Protein AF-A0A4Y9PLW2-F1 (afdb_monomer)

Mean predicted aligned error: 12.91 Å

pLDDT: mean 74.15, std 21.06, range [30.42, 96.88]

Radius of gyration: 22.85 Å; Cα contacts (8 Å, |Δi|>4): 160; chains: 1; bounding box: 45×45×91 Å

Solvent-accessible surface area (backbone atoms only — not comparable to full-atom values): 11681 Å² total; per-residue (Å²): 143,74,71,49,76,49,76,44,85,53,69,98,87,40,66,48,80,47,73,44,61,63,65,68,58,48,51,49,55,51,47,46,32,51,49,49,28,57,72,71,58,56,93,88,62,81,71,51,69,67,56,36,24,49,53,47,52,50,39,57,70,58,42,58,84,76,65,81,92,79,85,73,87,83,53,75,48,67,52,71,56,22,66,77,71,39,78,52,61,20,26,43,74,87,38,85,36,55,12,71,58,50,40,51,47,32,39,52,68,64,77,38,85,55,93,83,55,78,77,71,79,76,78,79,86,73,82,90,80,89,80,94,73,94,70,79,78,78,71,77,76,72,74,55,63,69,62,36,56,33,54,79,66,68,50,74,80,56,81,92,39,77,76,79,47,73,75,83,84,81,84,82,83,79,79,83,79,81,129

Structure (mmCIF, N/CA/C/O backbone):
data_AF-A0A4Y9PLW2-F1
#
_entry.id   AF-A0A4Y9PLW2-F1
#
loop_
_atom_site.group_PDB
_atom_site.id
_atom_site.type_symbol
_atom_site.label_atom_id
_atom_site.label_alt_id
_atom_site.label_comp_id
_atom_site.label_asym_id
_atom_site.label_entity_id
_atom_site.label_seq_id
_atom_site.pdbx_PDB_ins_code
_atom_site.Cartn_x
_atom_site.Cartn_y
_atom_site.Cartn_z
_atom_site.occupancy
_atom_site.B_iso_or_equiv
_atom_site.auth_seq_id
_atom_site.auth_comp_id
_atom_site.auth_asym_id
_atom_site.auth_atom_id
_atom_site.pdbx_PDB_model_num
ATOM 1 N N . ARG A 1 1 ? 18.197 -5.370 2.398 1.00 56.09 1 ARG A N 1
ATOM 2 C CA . ARG A 1 1 ? 17.663 -5.964 3.651 1.00 56.09 1 ARG A CA 1
ATOM 3 C C . ARG A 1 1 ? 17.194 -4.774 4.473 1.00 56.09 1 ARG A C 1
ATOM 5 O O . ARG A 1 1 ? 17.885 -4.389 5.392 1.00 56.09 1 ARG A O 1
ATOM 12 N N . ASP A 1 2 ? 16.065 -4.176 4.075 1.00 81.38 2 ASP A N 1
ATOM 13 C CA . ASP A 1 2 ? 15.623 -2.837 4.532 1.00 81.38 2 ASP A CA 1
ATOM 14 C C . ASP A 1 2 ? 14.108 -2.790 4.803 1.00 81.38 2 ASP A C 1
ATOM 16 O O . ASP A 1 2 ? 13.530 -1.739 5.059 1.00 81.38 2 ASP A O 1
ATOM 20 N N . ARG A 1 3 ? 13.445 -3.951 4.737 1.00 87.25 3 ARG A N 1
ATOM 21 C CA . ARG A 1 3 ? 12.017 -4.089 5.019 1.00 87.25 3 ARG A CA 1
ATOM 22 C C . ARG A 1 3 ? 11.827 -4.225 6.520 1.00 87.25 3 ARG A C 1
ATOM 24 O O . ARG A 1 3 ? 12.471 -5.070 7.140 1.00 87.25 3 ARG A O 1
ATOM 31 N N . SER A 1 4 ? 10.971 -3.399 7.106 1.00 91.38 4 SER A N 1
ATOM 32 C CA . SER A 1 4 ? 10.689 -3.446 8.541 1.00 91.38 4 SER A CA 1
ATOM 33 C C . SER A 1 4 ? 9.265 -3.004 8.836 1.00 91.38 4 SER A C 1
ATOM 35 O O . SER A 1 4 ? 8.684 -2.257 8.054 1.00 91.38 4 SER A O 1
ATOM 37 N N . VAL A 1 5 ? 8.725 -3.465 9.961 1.00 94.31 5 VAL A N 1
ATOM 38 C CA . VAL A 1 5 ? 7.473 -2.974 10.540 1.00 94.31 5 VAL A CA 1
ATOM 39 C C . VAL A 1 5 ? 7.799 -2.473 11.941 1.00 94.31 5 VAL A C 1
ATOM 41 O O . VAL A 1 5 ? 8.477 -3.171 12.698 1.00 94.31 5 VAL A O 1
ATOM 44 N N . ARG A 1 6 ? 7.398 -1.244 12.264 1.00 95.12 6 ARG A N 1
ATOM 45 C CA . ARG A 1 6 ? 7.724 -0.570 13.528 1.00 95.12 6 ARG A CA 1
ATOM 46 C C . ARG A 1 6 ? 6.499 0.149 14.073 1.00 95.12 6 ARG A C 1
ATOM 48 O O . ARG A 1 6 ? 5.684 0.644 13.300 1.00 95.12 6 ARG A O 1
ATOM 55 N N . VAL A 1 7 ? 6.417 0.238 15.397 1.00 96.88 7 VAL A N 1
ATOM 56 C CA . VAL A 1 7 ? 5.432 1.062 16.101 1.00 96.88 7 VAL A CA 1
ATOM 57 C C . VAL A 1 7 ? 6.164 2.211 16.776 1.00 96.88 7 VAL A C 1
ATOM 5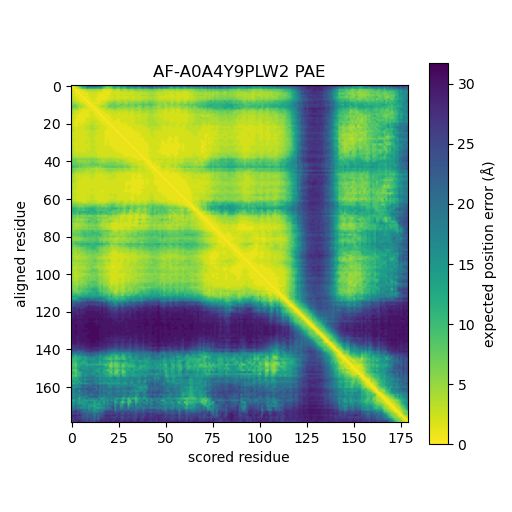9 O O . VAL A 1 7 ? 7.168 1.993 17.455 1.00 96.88 7 VAL A O 1
ATOM 62 N N . TYR A 1 8 ? 5.664 3.424 16.576 1.00 95.00 8 TYR A N 1
ATOM 63 C CA . TYR A 1 8 ? 6.159 4.632 17.222 1.00 95.00 8 TYR A CA 1
ATOM 64 C C . TYR A 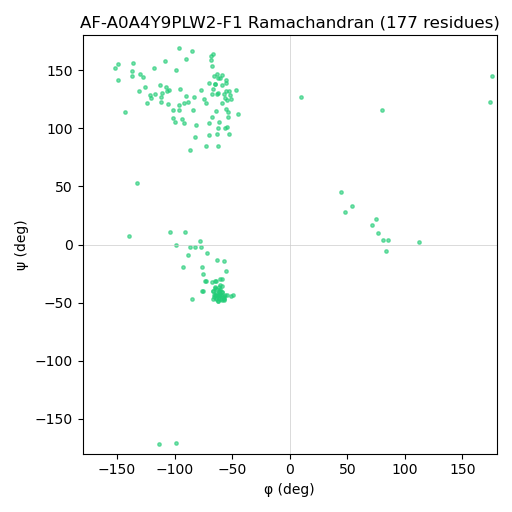1 8 ? 5.085 5.145 18.186 1.00 95.00 8 TYR A C 1
ATOM 66 O O . TYR A 1 8 ? 3.960 5.373 17.736 1.00 95.00 8 TYR A O 1
ATOM 74 N N . PRO A 1 9 ? 5.385 5.300 19.488 1.00 95.75 9 PRO A N 1
ATOM 75 C CA . PRO A 1 9 ? 4.426 5.858 20.434 1.00 95.75 9 PRO A CA 1
ATOM 76 C C . PRO A 1 9 ? 4.129 7.321 20.081 1.00 95.75 9 PRO A C 1
ATOM 78 O O . PRO A 1 9 ? 5.039 8.071 19.723 1.00 95.75 9 PRO A O 1
ATOM 81 N N . GLY A 1 10 ? 2.856 7.700 20.162 1.00 94.25 10 GLY A N 1
ATOM 82 C CA . GLY A 1 10 ? 2.364 9.065 20.001 1.00 94.25 10 GLY A CA 1
ATOM 83 C C . GLY A 1 10 ? 1.790 9.620 21.306 1.00 94.25 10 GLY A C 1
ATOM 84 O O . GLY A 1 10 ? 1.924 9.022 22.374 1.00 94.25 10 GLY A O 1
ATOM 85 N N . GLU A 1 11 ? 1.161 10.786 21.212 1.00 94.75 11 GLU A N 1
ATOM 86 C CA . GLU A 1 11 ? 0.484 11.448 22.332 1.00 94.75 11 GLU A CA 1
ATOM 87 C C . GLU A 1 11 ? -0.954 10.922 22.500 1.00 94.75 11 GLU A C 1
ATOM 89 O O . GLU A 1 11 ? -1.473 10.219 21.632 1.00 94.75 11 GLU A O 1
ATOM 94 N N . ASP A 1 12 ? -1.589 11.220 23.637 1.00 94.19 12 ASP A N 1
ATOM 95 C CA . ASP A 1 12 ? -3.000 10.900 23.919 1.00 94.19 12 ASP A CA 1
ATOM 96 C C . ASP A 1 12 ? -3.393 9.418 23.741 1.00 94.19 12 ASP A C 1
ATOM 98 O O . ASP A 1 12 ? -4.514 9.085 23.361 1.00 94.19 12 ASP A O 1
ATOM 102 N N . GLY A 1 13 ? -2.460 8.501 24.026 1.00 92.44 13 GLY A N 1
ATOM 103 C CA . GLY A 1 13 ? -2.684 7.055 23.897 1.00 92.44 13 GLY A CA 1
ATOM 104 C C . GLY A 1 13 ? -2.646 6.535 22.456 1.00 92.44 13 GLY A C 1
ATOM 105 O O . GLY A 1 13 ? -2.984 5.376 22.218 1.00 92.44 13 GLY A O 1
ATOM 106 N N . MET A 1 14 ? -2.221 7.362 21.500 1.00 95.19 14 MET A N 1
ATOM 107 C CA . MET A 1 14 ? -2.097 6.994 20.093 1.00 95.19 14 MET A CA 1
ATOM 108 C C . MET A 1 14 ? -0.712 6.421 19.771 1.00 95.19 14 MET A C 1
ATOM 110 O O . MET A 1 14 ? 0.273 6.652 20.472 1.00 95.19 14 MET A O 1
ATOM 114 N N . GLY A 1 15 ? -0.616 5.680 18.667 1.00 95.12 15 GLY A N 1
ATOM 115 C CA . GLY A 1 15 ? 0.647 5.174 18.134 1.00 95.12 15 GLY A CA 1
ATOM 116 C C . GLY A 1 15 ? 0.585 4.996 16.621 1.00 95.12 15 GLY A C 1
ATOM 117 O O . GLY A 1 15 ? -0.481 4.749 16.058 1.00 95.12 15 GLY A O 1
ATOM 118 N N . SER A 1 16 ? 1.734 5.112 15.961 1.00 95.31 16 SER A N 1
ATOM 119 C CA . SER A 1 16 ? 1.856 4.987 14.507 1.00 95.31 16 SER A CA 1
ATOM 120 C C . SER A 1 16 ? 2.491 3.654 14.134 1.00 95.31 16 SER A C 1
ATOM 122 O O . SER A 1 16 ? 3.634 3.385 14.506 1.00 95.31 16 SER A O 1
ATOM 124 N N . LEU A 1 17 ? 1.777 2.841 13.355 1.00 96.12 17 LEU A N 1
ATOM 125 C CA . LEU A 1 17 ? 2.315 1.645 12.706 1.00 96.12 17 LEU A CA 1
ATOM 126 C C . LEU A 1 17 ? 2.905 2.030 11.344 1.00 96.12 17 LEU A C 1
ATOM 128 O O . LEU A 1 17 ? 2.204 2.570 10.493 1.00 96.12 17 LEU A O 1
ATOM 132 N N . SER A 1 18 ? 4.185 1.738 11.120 1.00 94.69 18 SER A N 1
ATOM 133 C CA . SER A 1 18 ? 4.880 2.052 9.868 1.00 94.69 18 SER A CA 1
ATOM 134 C C . SER A 1 18 ? 5.533 0.815 9.270 1.00 94.69 18 SER A C 1
ATOM 136 O O . SER A 1 18 ? 6.182 0.042 9.980 1.00 94.69 18 SER A O 1
ATOM 138 N N . ALA A 1 19 ? 5.381 0.650 7.956 1.00 93.81 19 ALA A N 1
ATOM 139 C CA . ALA A 1 19 ? 6.023 -0.396 7.175 1.00 93.81 19 ALA A CA 1
ATOM 140 C C . ALA A 1 19 ? 6.973 0.217 6.136 1.00 93.81 19 ALA A C 1
ATOM 142 O O . ALA A 1 19 ? 6.592 1.091 5.360 1.00 93.81 19 ALA A O 1
ATOM 143 N N . THR A 1 20 ? 8.210 -0.271 6.092 1.00 93.38 20 THR A N 1
ATOM 144 C CA . THR A 1 20 ? 9.196 0.083 5.064 1.00 93.38 20 THR A CA 1
ATOM 145 C C . THR A 1 20 ? 9.180 -0.977 3.971 1.00 93.38 20 THR A C 1
ATOM 147 O O . THR A 1 20 ? 9.509 -2.136 4.226 1.00 93.38 20 THR A O 1
ATOM 150 N N . LEU A 1 21 ? 8.799 -0.584 2.757 1.00 90.62 21 LEU A N 1
ATOM 151 C CA . LEU A 1 21 ? 8.632 -1.461 1.597 1.00 90.62 21 LEU A CA 1
ATOM 152 C C . LEU A 1 21 ? 9.258 -0.797 0.355 1.00 90.62 21 LEU A C 1
ATOM 154 O O . LEU A 1 21 ? 9.344 0.430 0.309 1.00 90.62 21 LEU A O 1
ATOM 158 N N . PRO A 1 22 ? 9.659 -1.563 -0.678 1.00 89.06 22 PRO A N 1
ATOM 159 C CA . PRO A 1 22 ? 9.836 -1.032 -2.024 1.00 89.06 22 PRO A CA 1
ATOM 160 C C . PRO A 1 22 ? 8.639 -0.172 -2.434 1.00 89.06 22 PRO A C 1
ATOM 162 O O . PRO A 1 22 ? 7.488 -0.583 -2.273 1.00 89.06 22 PRO A O 1
ATOM 165 N N . LEU A 1 23 ? 8.927 1.010 -2.977 1.00 89.69 23 LEU A N 1
ATOM 166 C CA . LEU A 1 23 ? 7.931 2.044 -3.259 1.00 89.69 23 LEU A CA 1
ATOM 167 C C . LEU A 1 23 ? 6.702 1.559 -4.054 1.00 89.69 23 LEU A C 1
ATOM 169 O O . LEU A 1 23 ? 5.589 1.870 -3.629 1.00 89.69 23 LEU A O 1
ATOM 173 N N . PRO A 1 24 ? 6.842 0.749 -5.122 1.00 85.94 24 PRO A N 1
ATOM 174 C CA . PRO A 1 24 ? 5.686 0.251 -5.871 1.00 85.94 24 PRO A CA 1
ATOM 175 C C . PRO A 1 24 ? 4.729 -0.581 -5.015 1.00 85.94 24 PRO A C 1
ATOM 177 O O . PRO A 1 24 ? 3.513 -0.527 -5.174 1.00 85.94 24 PRO A O 1
ATOM 180 N N . VAL A 1 25 ? 5.281 -1.331 -4.061 1.00 87.19 25 VAL A N 1
ATOM 181 C CA . VAL A 1 25 ? 4.488 -2.172 -3.168 1.00 87.19 25 VAL A CA 1
ATOM 182 C C . VAL A 1 25 ? 3.806 -1.325 -2.101 1.00 87.19 25 VAL A C 1
ATOM 184 O O . VAL A 1 25 ? 2.631 -1.533 -1.821 1.00 87.19 25 VAL A O 1
ATOM 187 N N . ALA A 1 26 ? 4.495 -0.314 -1.563 1.00 90.56 26 ALA A N 1
ATOM 188 C CA . ALA A 1 26 ? 3.873 0.654 -0.661 1.00 90.56 26 ALA A CA 1
ATOM 189 C C . ALA A 1 26 ? 2.693 1.384 -1.333 1.00 90.56 26 ALA A C 1
ATOM 191 O O . ALA A 1 26 ? 1.643 1.562 -0.713 1.00 90.56 26 ALA A O 1
ATOM 192 N N . GLN A 1 27 ? 2.835 1.760 -2.610 1.00 89.56 27 GLN A N 1
ATOM 193 C CA . GLN A 1 27 ? 1.754 2.364 -3.393 1.00 89.56 27 GLN A CA 1
ATOM 194 C C . GLN A 1 27 ? 0.593 1.396 -3.623 1.00 89.56 27 GLN A C 1
ATOM 196 O O . GLN A 1 27 ? -0.556 1.791 -3.423 1.00 89.56 27 GLN A O 1
ATOM 201 N N . ALA A 1 28 ? 0.870 0.132 -3.959 1.00 87.62 28 ALA A N 1
ATOM 202 C CA . ALA A 1 28 ? -0.163 -0.895 -4.065 1.00 87.62 28 ALA A CA 1
ATOM 203 C C . ALA A 1 28 ? -0.928 -1.075 -2.747 1.00 87.62 28 ALA A C 1
ATOM 205 O O . ALA A 1 28 ? -2.157 -1.042 -2.746 1.00 87.62 28 ALA A O 1
ATOM 206 N N . CYS A 1 29 ? -0.224 -1.199 -1.616 1.00 91.62 29 CYS A N 1
ATOM 207 C CA . CYS A 1 29 ? -0.850 -1.308 -0.299 1.00 91.62 29 CYS A CA 1
ATOM 208 C C . CYS A 1 29 ? -1.753 -0.104 -0.008 1.00 91.62 29 CYS A C 1
ATOM 210 O O . CYS A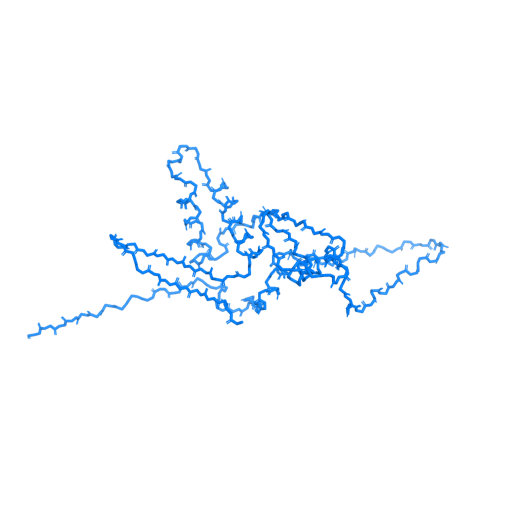 1 29 ? -2.902 -0.285 0.391 1.00 91.62 29 CYS A O 1
ATOM 212 N N . ARG A 1 30 ? -1.266 1.121 -0.251 1.00 93.62 30 ARG A N 1
ATOM 213 C CA . ARG A 1 30 ? -2.060 2.334 -0.027 1.00 93.62 30 ARG A CA 1
ATOM 214 C C . ARG A 1 30 ? -3.299 2.364 -0.920 1.00 93.62 30 ARG A C 1
ATOM 216 O O . ARG A 1 30 ? -4.391 2.561 -0.405 1.00 93.62 30 ARG A O 1
ATOM 223 N N . LYS A 1 31 ? -3.161 2.102 -2.222 1.00 92.62 31 LYS A N 1
ATOM 224 C CA . LYS A 1 31 ? -4.294 2.063 -3.161 1.00 92.62 31 LYS A CA 1
ATOM 225 C C . LYS A 1 31 ? -5.321 0.990 -2.811 1.00 92.62 31 LYS A C 1
ATOM 227 O O . LYS A 1 31 ? -6.512 1.231 -2.974 1.00 92.62 31 LYS A O 1
ATOM 232 N N . ALA A 1 32 ? -4.885 -0.166 -2.311 1.00 91.00 32 ALA A N 1
ATOM 233 C CA . ALA A 1 32 ? -5.801 -1.201 -1.843 1.00 91.00 32 ALA A CA 1
ATOM 234 C C . ALA A 1 32 ? -6.611 -0.703 -0.644 1.00 91.00 32 ALA A C 1
ATOM 236 O O . ALA A 1 32 ? -7.833 -0.809 -0.656 1.00 91.00 32 ALA A O 1
ATOM 237 N N . LEU A 1 33 ? -5.956 -0.089 0.346 1.00 94.38 33 LEU A N 1
ATOM 238 C CA . LEU A 1 33 ? -6.640 0.524 1.489 1.00 94.38 33 LEU A CA 1
ATOM 239 C C . LEU A 1 33 ? -7.598 1.638 1.063 1.00 94.38 33 LEU A C 1
ATOM 241 O O . LEU A 1 33 ? -8.692 1.727 1.605 1.00 94.38 33 LEU A O 1
ATOM 245 N N . GLU A 1 34 ? -7.217 2.462 0.085 1.00 94.69 34 GLU A N 1
ATOM 246 C CA . GLU A 1 34 ? -8.107 3.479 -0.481 1.00 94.69 34 GLU A CA 1
ATOM 247 C C . GLU A 1 34 ? -9.351 2.843 -1.117 1.00 94.69 34 GLU A C 1
ATOM 249 O O . GLU A 1 34 ? -10.458 3.302 -0.856 1.00 94.69 34 GLU A O 1
ATOM 254 N N . ALA A 1 35 ? -9.190 1.772 -1.900 1.00 90.25 35 ALA A N 1
ATOM 255 C CA . ALA A 1 35 ? -10.310 1.065 -2.518 1.00 90.25 35 ALA A CA 1
ATOM 256 C C . ALA A 1 35 ? -11.236 0.420 -1.472 1.00 90.25 35 ALA A C 1
ATOM 258 O O . ALA A 1 35 ? -12.451 0.577 -1.561 1.00 90.25 35 ALA A O 1
ATOM 259 N N . TYR A 1 36 ? -10.675 -0.226 -0.444 1.00 92.50 36 TYR A N 1
ATOM 260 C CA . TYR A 1 36 ? -11.453 -0.741 0.687 1.00 92.50 36 TYR A CA 1
ATOM 261 C C . TYR A 1 36 ? -12.206 0.373 1.420 1.00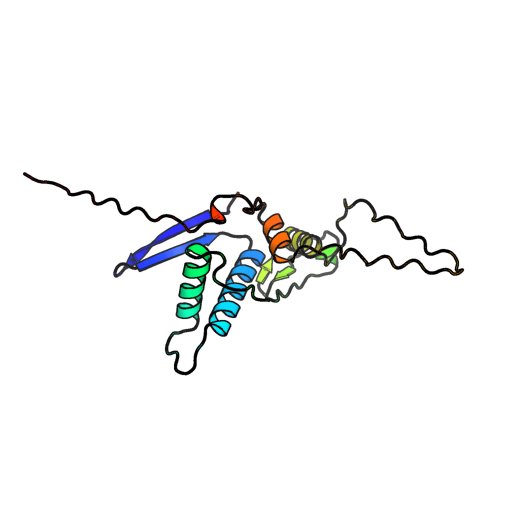 92.50 36 TYR A C 1
ATOM 263 O O . TYR A 1 36 ? -13.384 0.229 1.732 1.00 92.50 36 TYR A O 1
ATOM 271 N N . ALA A 1 37 ? -11.550 1.507 1.665 1.00 92.50 37 ALA A N 1
ATOM 272 C CA . ALA A 1 37 ? -12.154 2.634 2.362 1.00 92.50 37 ALA A CA 1
ATOM 273 C C . ALA A 1 37 ? -13.316 3.270 1.584 1.00 92.50 37 ALA A C 1
ATOM 275 O O . ALA A 1 37 ? -14.235 3.806 2.206 1.00 92.50 37 ALA A O 1
ATOM 276 N N . GLU A 1 38 ? -13.283 3.243 0.249 1.00 92.06 38 GLU A N 1
ATOM 277 C CA . GLU A 1 38 ? -14.419 3.672 -0.572 1.00 92.06 38 GLU A CA 1
ATOM 278 C C . GLU A 1 38 ? -15.545 2.631 -0.580 1.00 92.06 38 GLU A C 1
ATOM 280 O O . GLU A 1 38 ? -16.706 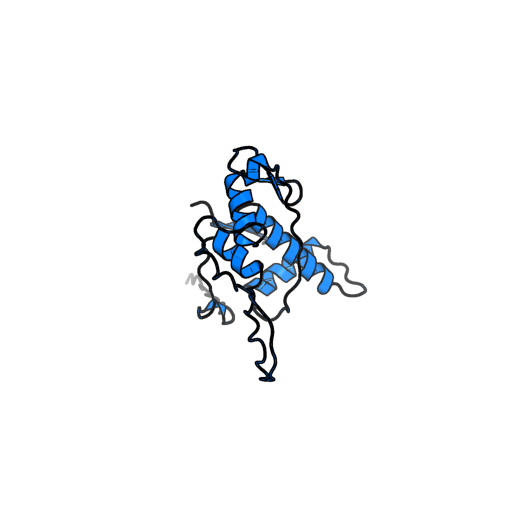3.012 -0.449 1.00 92.06 38 GLU A O 1
ATOM 285 N N . ASP A 1 39 ? -15.228 1.336 -0.652 1.00 89.31 39 ASP A N 1
ATOM 286 C CA . ASP A 1 39 ? -16.228 0.257 -0.626 1.00 89.31 39 ASP A CA 1
ATOM 287 C C . ASP A 1 39 ? -16.983 0.191 0.715 1.00 89.31 39 ASP A C 1
ATOM 289 O O . ASP A 1 39 ? -18.199 0.010 0.764 1.00 89.31 39 ASP A O 1
ATOM 293 N N . CYS A 1 40 ? -16.289 0.448 1.828 1.00 86.12 40 CYS A N 1
ATOM 294 C CA . CYS A 1 40 ? -16.888 0.496 3.163 1.00 86.12 40 CYS A CA 1
ATOM 295 C C . CYS A 1 40 ? -17.669 1.791 3.461 1.00 86.12 40 CYS A C 1
ATOM 297 O O . CYS A 1 40 ? -18.200 1.945 4.568 1.00 86.12 40 CYS A O 1
ATOM 299 N N . ARG A 1 41 ? -17.717 2.759 2.537 1.00 90.44 41 ARG A N 1
ATOM 300 C CA . ARG A 1 41 ? -18.385 4.044 2.769 1.00 90.44 41 ARG A CA 1
ATOM 301 C C . ARG A 1 41 ? -19.904 3.885 2.725 1.00 90.44 41 ARG A C 1
ATOM 303 O O . ARG A 1 41 ? -20.477 3.485 1.717 1.00 90.44 41 ARG A O 1
ATOM 310 N N . THR A 1 42 ? -20.579 4.312 3.789 1.00 90.81 42 THR A N 1
ATOM 311 C CA . THR A 1 42 ? -22.046 4.285 3.882 1.00 90.81 42 THR A CA 1
ATOM 312 C C . THR A 1 42 ? -22.662 5.690 3.788 1.00 90.81 42 THR A C 1
ATOM 314 O O . THR A 1 42 ? -21.985 6.695 4.042 1.00 90.81 42 THR A O 1
ATOM 317 N N . PRO A 1 43 ? -23.950 5.819 3.408 1.00 93.19 43 PRO A N 1
ATOM 318 C CA . PRO A 1 43 ? -24.648 7.102 3.453 1.00 93.19 43 PRO A CA 1
ATOM 319 C C . PRO A 1 43 ? -24.635 7.699 4.866 1.00 93.19 43 PRO A C 1
ATOM 321 O O . PRO A 1 43 ? -24.994 7.032 5.831 1.00 93.19 43 PRO A O 1
ATOM 324 N N . GLY A 1 44 ? -24.239 8.968 4.979 1.00 92.88 44 GLY A N 1
ATOM 325 C CA . GLY A 1 44 ? -24.126 9.657 6.269 1.00 92.88 44 GLY A CA 1
ATOM 326 C C . GLY A 1 44 ? -22.839 9.364 7.046 1.00 92.88 44 GLY A C 1
ATOM 327 O O . GLY A 1 44 ? -22.693 9.870 8.155 1.00 92.88 44 GLY A O 1
ATOM 328 N N . ASP A 1 45 ? -21.898 8.601 6.481 1.00 93.56 45 ASP A N 1
ATOM 329 C CA . ASP A 1 45 ? -20.598 8.370 7.108 1.00 93.56 45 ASP A CA 1
ATOM 330 C C . ASP A 1 45 ? -19.797 9.677 7.226 1.00 93.56 45 ASP A C 1
ATOM 332 O O . ASP A 1 45 ? -19.415 10.290 6.223 1.00 93.5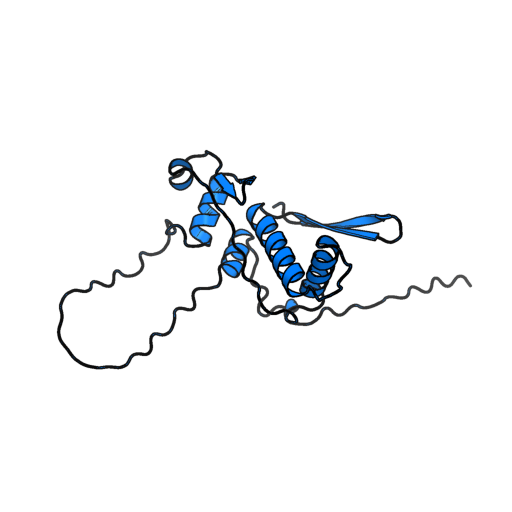6 45 ASP A O 1
ATOM 336 N N . THR A 1 46 ? -19.558 10.098 8.468 1.00 95.25 46 THR A N 1
ATOM 337 C CA . THR A 1 46 ? -18.842 11.329 8.822 1.00 95.25 46 THR A CA 1
ATOM 338 C C . THR A 1 46 ? -17.334 11.134 8.944 1.00 95.25 46 THR A C 1
ATOM 340 O O . THR A 1 46 ? -16.610 12.125 9.066 1.00 95.25 46 THR A O 1
ATOM 343 N N . ARG A 1 47 ? -16.841 9.888 8.902 1.00 95.50 47 ARG A N 1
ATOM 344 C CA . ARG A 1 47 ? -15.406 9.600 8.974 1.00 95.50 47 ARG A CA 1
ATOM 345 C C . ARG A 1 47 ? -14.676 10.140 7.752 1.00 95.50 47 ARG A C 1
ATOM 347 O O . ARG A 1 47 ? -15.177 10.093 6.620 1.00 95.50 47 ARG A O 1
ATOM 354 N N . THR A 1 48 ? -13.450 10.599 7.979 1.00 96.38 48 THR A N 1
ATOM 355 C CA . THR A 1 48 ? -12.534 10.960 6.895 1.00 96.38 48 THR A CA 1
ATOM 356 C C . THR A 1 48 ? -12.098 9.714 6.121 1.00 96.38 48 THR A C 1
ATOM 358 O O . THR A 1 48 ? -12.208 8.582 6.601 1.00 96.38 48 THR A O 1
ATOM 361 N N . LYS A 1 49 ? -11.577 9.915 4.904 1.00 94.81 49 LYS A N 1
ATOM 362 C CA . LYS A 1 49 ? -11.011 8.821 4.102 1.00 94.81 49 LYS A CA 1
ATOM 363 C C . LYS A 1 49 ? -9.888 8.104 4.862 1.00 94.81 49 LYS A C 1
ATOM 365 O O . LYS A 1 49 ? -9.909 6.883 4.936 1.00 94.81 49 LYS A O 1
ATOM 370 N N . ASP A 1 50 ? -8.987 8.852 5.496 1.00 95.75 50 ASP A N 1
ATOM 371 C CA . ASP A 1 50 ? -7.860 8.286 6.250 1.00 95.75 50 ASP A CA 1
ATOM 372 C C . ASP A 1 50 ? -8.311 7.481 7.476 1.00 95.75 50 ASP A C 1
ATOM 374 O O . ASP A 1 50 ? -7.733 6.435 7.775 1.00 95.75 50 ASP A O 1
ATOM 378 N N . GLN A 1 51 ? -9.377 7.915 8.160 1.00 96.25 51 GLN A N 1
ATOM 379 C CA . GLN A 1 51 ? -9.985 7.142 9.247 1.00 96.25 51 GLN A CA 1
ATOM 380 C C . GLN A 1 51 ? -10.520 5.803 8.733 1.00 96.25 51 GLN A C 1
ATOM 382 O O . GLN A 1 51 ? -10.166 4.761 9.277 1.00 96.25 51 GLN A O 1
ATOM 387 N N . ARG A 1 52 ? -11.277 5.805 7.626 1.00 95.75 52 ARG A N 1
ATOM 388 C CA . ARG A 1 52 ? -11.743 4.557 6.999 1.00 95.75 52 ARG A CA 1
ATOM 389 C C . ARG A 1 52 ? -10.590 3.665 6.540 1.00 95.75 52 ARG A C 1
ATOM 391 O O . ARG A 1 52 ? -10.630 2.465 6.769 1.00 95.75 52 ARG A O 1
ATOM 398 N N . MET A 1 53 ? -9.549 4.231 5.929 1.00 95.94 53 MET A N 1
ATOM 399 C CA . MET A 1 53 ? -8.364 3.464 5.522 1.00 95.94 53 MET A CA 1
ATOM 400 C C . MET A 1 53 ? -7.670 2.812 6.720 1.00 95.94 53 MET A C 1
ATOM 402 O O . MET A 1 53 ? -7.208 1.677 6.613 1.00 95.94 53 MET A O 1
ATOM 406 N N . THR A 1 54 ? -7.609 3.515 7.852 1.00 95.94 54 THR A N 1
ATOM 407 C CA . THR A 1 54 ? -7.042 2.988 9.098 1.00 95.94 54 THR A CA 1
ATOM 408 C C . THR A 1 54 ? -7.889 1.836 9.639 1.00 95.94 54 THR A C 1
ATOM 410 O O . THR A 1 54 ? -7.331 0.787 9.959 1.00 95.94 54 THR A O 1
ATOM 413 N N . ASP A 1 55 ? -9.218 1.978 9.656 1.00 94.12 55 ASP A N 1
ATOM 414 C CA . ASP A 1 55 ? -10.144 0.904 10.043 1.00 94.12 55 ASP A CA 1
ATOM 415 C C . ASP A 1 55 ? -9.947 -0.342 9.155 1.00 94.12 55 ASP A C 1
ATOM 417 O O . ASP A 1 55 ? -9.767 -1.454 9.656 1.00 94.12 55 ASP A O 1
ATOM 421 N N . CYS A 1 56 ? -9.889 -0.158 7.829 1.00 92.19 56 CYS A N 1
ATOM 422 C CA . CYS A 1 56 ? -9.650 -1.244 6.875 1.00 92.19 56 CYS A CA 1
ATOM 423 C C . CYS A 1 56 ? -8.287 -1.919 7.087 1.00 92.19 56 CYS A C 1
ATOM 425 O O . CYS A 1 56 ? -8.190 -3.142 6.999 1.00 92.19 56 CYS A O 1
ATOM 427 N N . LEU A 1 57 ? -7.230 -1.152 7.378 1.00 94.00 57 LEU A N 1
ATOM 428 C CA . LEU A 1 57 ? -5.902 -1.702 7.667 1.00 94.00 57 LEU A CA 1
ATOM 429 C C . LEU A 1 57 ? -5.934 -2.607 8.902 1.00 94.00 57 LEU A C 1
ATOM 431 O O . LEU A 1 57 ? -5.394 -3.714 8.866 1.00 94.00 57 LEU A O 1
ATOM 435 N N . VAL A 1 58 ? -6.576 -2.149 9.978 1.00 92.88 58 VAL A N 1
ATOM 436 C CA . VAL A 1 58 ? -6.731 -2.929 11.212 1.00 92.88 58 VAL A CA 1
ATOM 437 C C . VAL A 1 58 ? -7.512 -4.210 10.935 1.00 92.88 58 VAL A C 1
ATOM 439 O O . VAL A 1 58 ? -7.088 -5.283 11.365 1.00 92.88 58 VAL A O 1
ATOM 442 N N . ASP A 1 59 ? -8.589 -4.137 10.156 1.00 89.94 59 ASP A N 1
ATOM 443 C CA . ASP A 1 59 ? -9.407 -5.302 9.820 1.00 89.94 59 ASP A CA 1
ATOM 444 C C . ASP A 1 59 ? -8.684 -6.323 8.955 1.00 89.94 59 ASP A C 1
ATOM 446 O O . ASP A 1 59 ? -8.784 -7.521 9.207 1.00 89.94 59 ASP A O 1
ATOM 450 N N . LEU A 1 60 ? -7.903 -5.878 7.975 1.00 87.50 60 LEU A N 1
ATOM 451 C CA . LEU A 1 60 ? -7.109 -6.787 7.150 1.00 87.50 60 LEU A CA 1
ATOM 452 C C . LEU A 1 60 ? -6.036 -7.526 7.964 1.00 87.50 60 LEU A C 1
ATOM 454 O O . LEU A 1 60 ? -5.714 -8.666 7.634 1.00 87.50 60 LEU A O 1
ATOM 458 N N . ILE A 1 61 ? -5.499 -6.906 9.021 1.00 89.31 61 ILE A N 1
ATOM 459 C CA . ILE A 1 61 ? -4.467 -7.505 9.882 1.00 89.31 61 ILE A CA 1
ATOM 460 C C . ILE A 1 61 ? -5.083 -8.390 10.973 1.00 89.31 61 ILE A C 1
ATOM 462 O O . ILE A 1 61 ? -4.604 -9.498 11.209 1.00 89.31 61 ILE A O 1
ATOM 466 N N . LEU A 1 62 ? -6.120 -7.908 11.663 1.00 86.25 62 LEU A N 1
ATOM 467 C CA . LEU A 1 62 ? -6.698 -8.576 12.835 1.00 86.25 62 LEU A CA 1
ATOM 468 C C . LEU A 1 62 ? -7.863 -9.508 12.494 1.00 86.25 62 LEU A C 1
ATOM 470 O O . LEU A 1 62 ? -8.203 -10.377 13.296 1.00 86.25 62 LEU A O 1
ATOM 474 N N . ARG A 1 63 ? -8.483 -9.343 11.323 1.00 82.56 63 ARG A N 1
ATOM 475 C CA . ARG A 1 63 ? -9.623 -10.139 10.847 1.00 82.56 63 ARG A CA 1
ATOM 476 C C . ARG A 1 63 ? -9.415 -10.609 9.396 1.00 82.56 63 ARG A C 1
ATOM 478 O O . ARG A 1 63 ? -10.294 -10.385 8.552 1.00 82.56 63 ARG A O 1
ATOM 485 N N . PRO A 1 64 ? -8.278 -11.269 9.084 1.00 80.50 64 PRO A N 1
ATOM 486 C CA . PRO A 1 64 ? -7.974 -11.698 7.722 1.00 80.50 64 PRO A CA 1
ATOM 487 C C . PRO A 1 64 ? -9.100 -12.571 7.147 1.00 80.50 64 PRO A C 1
ATOM 489 O O . PRO A 1 64 ? -9.672 -13.408 7.842 1.00 80.50 64 PRO A O 1
ATOM 492 N N . GLY A 1 65 ? -9.434 -12.353 5.873 1.00 73.94 65 GLY A N 1
ATOM 493 C CA . GLY A 1 65 ? -10.484 -13.094 5.160 1.00 73.94 65 GLY A CA 1
ATOM 494 C C . GLY A 1 65 ? -11.917 -12.584 5.360 1.00 73.94 65 GLY A C 1
ATOM 495 O O . GLY A 1 65 ? -12.816 -13.069 4.681 1.00 73.94 65 GLY A O 1
ATOM 496 N N . SER A 1 66 ? -12.143 -11.593 6.231 1.00 75.38 66 SER A N 1
ATOM 497 C CA . SER A 1 66 ? -13.481 -10.996 6.421 1.00 75.38 66 SER A CA 1
ATOM 498 C C . SER A 1 66 ? -13.883 -10.032 5.298 1.00 75.38 66 SER A C 1
ATOM 500 O O . SER A 1 66 ? -15.065 -9.756 5.121 1.00 75.38 66 SER A O 1
ATOM 502 N N . ASN A 1 67 ? -12.906 -9.530 4.540 1.00 74.81 67 ASN A N 1
ATOM 503 C CA . ASN A 1 67 ? -13.108 -8.592 3.439 1.00 74.81 67 ASN A CA 1
ATOM 504 C C . ASN A 1 67 ? -12.892 -9.308 2.099 1.00 74.81 67 ASN A C 1
ATOM 506 O O . ASN A 1 67 ? -11.921 -10.055 1.945 1.00 74.81 67 ASN A O 1
ATOM 510 N N . GLY A 1 68 ? -13.785 -9.078 1.130 1.00 74.25 68 GLY A N 1
ATOM 511 C CA . GLY A 1 68 ? -13.608 -9.551 -0.248 1.00 74.25 68 GLY A CA 1
ATOM 512 C C . GLY A 1 68 ? -12.462 -8.815 -0.956 1.00 74.25 68 GLY A C 1
ATOM 513 O O . GLY A 1 68 ? -12.088 -7.735 -0.521 1.00 74.25 68 GLY A O 1
ATOM 514 N N . PRO A 1 69 ? -11.870 -9.355 -2.032 1.00 77.19 69 PRO A N 1
ATOM 515 C CA . PRO A 1 69 ? -10.741 -8.708 -2.702 1.00 77.19 69 PRO A CA 1
ATOM 516 C C . PRO A 1 69 ? -11.157 -7.426 -3.449 1.00 77.19 69 PRO A C 1
ATOM 518 O O . PRO A 1 69 ? -12.158 -7.423 -4.162 1.00 77.19 69 PRO A O 1
ATOM 521 N N . VAL A 1 70 ? -10.334 -6.371 -3.379 1.00 77.88 70 VAL A N 1
ATOM 522 C CA . VAL A 1 70 ? -10.464 -5.157 -4.217 1.00 77.88 70 VAL A CA 1
ATOM 523 C C . VAL A 1 70 ? -9.508 -5.178 -5.409 1.00 77.88 70 VAL A C 1
ATOM 525 O O . VAL A 1 70 ? -8.416 -5.744 -5.341 1.00 77.88 70 VAL A O 1
ATOM 528 N N . GLN A 1 71 ? -9.909 -4.530 -6.505 1.00 75.56 71 GLN A N 1
ATOM 529 C CA . GLN A 1 71 ? -9.059 -4.319 -7.679 1.00 75.56 71 GLN A CA 1
ATOM 530 C C . GLN A 1 71 ? -8.385 -2.949 -7.609 1.00 75.56 71 GLN A C 1
ATOM 532 O O . GLN A 1 71 ? -9.038 -1.943 -7.338 1.00 75.56 71 GLN A O 1
ATOM 537 N N . ILE A 1 72 ? -7.082 -2.908 -7.888 1.00 82.62 72 ILE A N 1
ATOM 538 C CA . ILE A 1 72 ? -6.295 -1.673 -7.923 1.00 82.62 72 ILE A CA 1
ATOM 539 C C . ILE A 1 72 ? -5.482 -1.585 -9.210 1.00 82.62 72 ILE A C 1
ATOM 541 O O . ILE A 1 72 ? -5.000 -2.593 -9.721 1.00 82.62 72 ILE A O 1
ATOM 545 N N . GLY A 1 73 ? -5.298 -0.366 -9.715 1.00 79.62 73 GLY A N 1
ATOM 546 C CA . GLY A 1 73 ? -4.407 -0.088 -10.841 1.00 79.62 73 GLY A CA 1
ATOM 547 C C . GLY A 1 73 ? -3.132 0.612 -10.381 1.00 79.62 73 GLY A C 1
ATOM 548 O O . GLY A 1 73 ? -3.215 1.603 -9.653 1.00 79.62 73 GLY A O 1
ATOM 549 N N . LEU A 1 74 ? -1.968 0.140 -10.831 1.00 82.25 74 LEU A N 1
ATOM 550 C CA . LEU A 1 74 ? -0.690 0.856 -10.746 1.00 82.25 74 LEU A CA 1
ATOM 551 C C . LEU A 1 74 ? -0.329 1.399 -12.127 1.00 82.25 74 LEU A C 1
ATOM 553 O O . LEU A 1 74 ? -0.401 0.664 -13.111 1.00 82.25 74 LEU A O 1
ATOM 557 N N . THR A 1 75 ? 0.077 2.664 -12.200 1.00 85.19 75 THR A N 1
ATOM 558 C CA . THR A 1 75 ? 0.592 3.249 -13.444 1.00 85.19 75 THR A CA 1
ATOM 559 C C . THR A 1 75 ? 2.107 3.165 -13.425 1.00 85.19 75 THR A 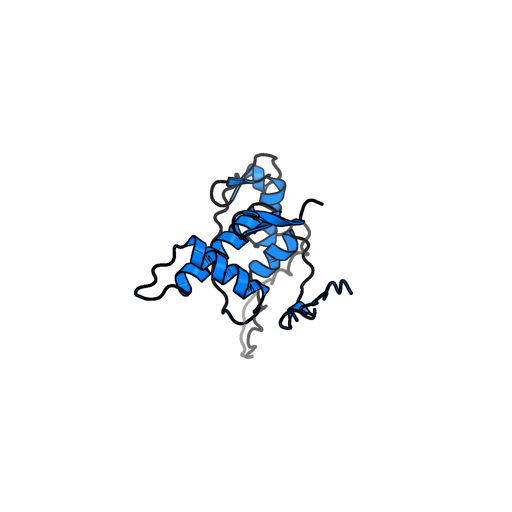C 1
ATOM 561 O O . THR A 1 75 ? 2.729 3.725 -12.528 1.00 85.19 75 THR A O 1
ATOM 564 N N . VAL A 1 76 ? 2.697 2.479 -14.403 1.00 85.06 76 VAL A N 1
ATOM 565 C CA . VAL A 1 76 ? 4.152 2.392 -14.575 1.00 85.06 76 VAL A CA 1
ATOM 566 C C . VAL A 1 76 ? 4.531 3.133 -15.851 1.00 85.06 76 VAL A C 1
ATOM 568 O O . VAL A 1 76 ? 3.972 2.855 -16.911 1.00 85.06 76 VAL A O 1
ATOM 571 N N . VAL A 1 77 ? 5.474 4.065 -15.752 1.00 88.69 77 VAL A N 1
ATOM 572 C CA . VAL A 1 77 ? 6.026 4.812 -16.889 1.00 88.69 77 VAL A CA 1
ATOM 573 C C . VAL A 1 77 ? 7.523 4.544 -16.941 1.00 88.69 77 VAL A C 1
ATOM 575 O O . VAL A 1 77 ? 8.219 4.712 -15.946 1.00 88.69 77 VAL A O 1
ATOM 578 N N . ALA A 1 78 ? 8.033 4.094 -18.082 1.00 89.62 78 ALA A N 1
ATOM 579 C CA . ALA A 1 78 ? 9.449 3.788 -18.247 1.00 89.62 78 ALA A CA 1
ATOM 580 C C . ALA A 1 78 ? 9.878 4.044 -19.689 1.00 89.62 78 ALA A C 1
ATOM 582 O O . ALA A 1 78 ? 9.124 3.750 -20.620 1.00 89.62 78 ALA A O 1
ATOM 583 N N . GLY A 1 79 ? 11.090 4.569 -19.870 1.00 89.75 79 GLY A N 1
ATOM 584 C CA . GLY A 1 79 ? 11.705 4.665 -21.189 1.00 89.75 79 GLY A CA 1
ATOM 585 C C . GLY A 1 79 ? 12.029 3.281 -21.750 1.00 89.75 79 GLY A C 1
ATOM 586 O O . GLY A 1 79 ? 12.259 2.332 -20.998 1.00 89.75 79 GLY A O 1
ATOM 587 N N . VAL A 1 80 ? 12.081 3.164 -23.080 1.00 88.50 80 VAL A N 1
ATOM 588 C CA . VAL A 1 80 ? 12.516 1.920 -23.741 1.00 88.50 80 VAL A CA 1
ATOM 589 C C . VAL A 1 80 ? 13.908 1.532 -23.249 1.00 88.50 80 VAL A C 1
ATOM 591 O O . VAL A 1 80 ? 14.103 0.387 -22.855 1.00 88.50 80 VAL A O 1
ATOM 594 N N . ASP A 1 81 ? 14.817 2.505 -23.146 1.00 89.06 81 ASP A N 1
ATOM 595 C CA . ASP A 1 81 ? 16.178 2.294 -22.654 1.00 89.06 81 ASP A CA 1
ATOM 596 C C . ASP A 1 81 ? 16.189 1.712 -21.233 1.00 89.06 81 ASP A C 1
ATOM 598 O O . ASP A 1 81 ? 16.876 0.722 -20.984 1.00 89.06 81 ASP A O 1
ATOM 602 N N . THR A 1 82 ? 15.372 2.242 -20.311 1.00 90.38 82 THR A N 1
ATOM 603 C CA . THR A 1 82 ? 15.178 1.684 -18.959 1.00 90.38 82 THR A CA 1
ATOM 604 C C . THR A 1 82 ? 14.762 0.214 -19.009 1.00 90.38 82 THR A C 1
ATOM 606 O O . THR A 1 82 ? 15.271 -0.604 -18.238 1.00 90.38 82 THR A O 1
ATOM 609 N N . LEU A 1 83 ? 13.843 -0.148 -19.906 1.00 88.56 83 LEU A N 1
ATOM 610 C CA . LEU A 1 83 ? 13.339 -1.517 -20.026 1.00 88.56 83 LEU A CA 1
ATOM 611 C C . LEU A 1 83 ? 14.359 -2.463 -20.674 1.00 88.56 83 LEU A C 1
ATOM 613 O O . LEU A 1 83 ? 14.422 -3.629 -20.292 1.00 88.56 83 LEU A O 1
ATOM 617 N N . THR A 1 84 ? 15.198 -1.966 -21.583 1.00 88.25 84 THR A N 1
ATOM 618 C CA . THR A 1 84 ? 16.223 -2.752 -22.289 1.00 88.25 84 THR A CA 1
ATOM 619 C C . THR A 1 84 ? 17.584 -2.781 -21.586 1.00 88.25 84 THR A C 1
ATOM 621 O O . THR A 1 84 ? 18.560 -3.251 -22.164 1.00 88.25 84 THR A O 1
ATOM 624 N N . GLY A 1 85 ? 17.667 -2.311 -20.336 1.00 87.56 85 GLY A N 1
ATOM 625 C CA . GLY A 1 85 ? 18.853 -2.465 -19.481 1.00 87.56 85 GLY A CA 1
ATOM 626 C C . GLY A 1 85 ? 19.610 -1.178 -19.152 1.00 87.56 85 GLY A C 1
ATOM 627 O O . GLY A 1 85 ? 20.610 -1.244 -18.446 1.00 87.56 85 GLY A O 1
ATOM 628 N N . GLY A 1 86 ? 19.131 -0.022 -19.604 1.00 91.81 86 GLY A N 1
ATOM 629 C CA . GLY A 1 86 ? 19.630 1.287 -19.191 1.00 91.81 86 GLY A CA 1
ATOM 630 C C . GLY A 1 86 ? 19.339 1.600 -17.720 1.00 91.81 86 GLY A C 1
ATOM 631 O O . GLY A 1 86 ? 18.498 0.968 -17.074 1.00 91.81 86 GLY A O 1
ATOM 632 N N . ASP A 1 87 ? 20.035 2.602 -17.187 1.00 93.75 87 ASP A N 1
ATOM 633 C CA . ASP A 1 87 ? 19.986 2.969 -15.764 1.00 93.75 87 ASP A CA 1
ATOM 634 C C . ASP A 1 87 ? 19.049 4.147 -15.454 1.00 93.75 87 ASP A C 1
ATOM 636 O O . ASP A 1 87 ? 18.898 4.530 -14.291 1.00 93.75 87 ASP A O 1
ATOM 640 N N . GLU A 1 88 ? 18.397 4.718 -16.471 1.00 93.31 88 GLU A N 1
ATOM 641 C CA . GLU A 1 88 ? 17.450 5.818 -16.285 1.00 93.31 88 GLU A CA 1
ATOM 642 C C . GLU A 1 88 ? 16.248 5.360 -15.436 1.00 93.31 88 GLU A C 1
ATOM 644 O O . GLU A 1 88 ? 15.658 4.311 -15.728 1.00 93.31 88 GLU A O 1
ATOM 649 N N . PRO A 1 89 ? 15.880 6.095 -14.368 1.00 92.31 89 PRO A N 1
ATOM 650 C CA . PRO A 1 89 ? 14.745 5.728 -13.531 1.00 92.31 89 PRO A CA 1
ATOM 651 C C . PRO A 1 89 ? 13.435 5.772 -14.323 1.00 92.31 89 PRO A C 1
ATOM 653 O O . PRO A 1 89 ? 13.243 6.619 -15.189 1.00 92.31 89 PRO A O 1
ATOM 656 N N . GLY A 1 90 ? 12.514 4.875 -13.980 1.00 92.31 90 GLY A N 1
ATOM 657 C CA . GLY A 1 90 ? 11.116 5.004 -14.388 1.00 92.31 90 GLY A CA 1
ATOM 658 C C . GLY A 1 90 ? 10.280 5.604 -13.263 1.00 92.31 90 GLY A C 1
ATOM 659 O O . GLY A 1 90 ? 10.797 6.010 -12.222 1.00 92.31 90 GLY A O 1
ATOM 660 N N . GLU A 1 91 ? 8.970 5.603 -13.443 1.00 90.88 91 GLU A N 1
ATOM 661 C CA . GLU A 1 91 ? 8.011 6.092 -12.464 1.00 90.88 91 GLU A CA 1
ATOM 662 C C . GLU A 1 91 ? 6.941 5.045 -12.169 1.00 90.88 91 GLU A C 1
ATOM 664 O O . GLU A 1 91 ? 6.479 4.328 -13.059 1.00 90.88 91 GLU A O 1
ATOM 669 N N . VAL A 1 92 ? 6.506 4.993 -10.911 1.00 86.94 92 VAL A N 1
ATOM 670 C CA . VAL A 1 92 ? 5.292 4.280 -10.501 1.00 86.94 92 VAL A CA 1
ATOM 671 C C . VAL A 1 92 ? 4.387 5.271 -9.785 1.00 86.94 92 VAL A C 1
ATOM 673 O O . VAL A 1 92 ? 4.812 5.936 -8.839 1.00 86.94 92 VAL A O 1
ATOM 676 N N . ASP A 1 93 ? 3.170 5.437 -10.301 1.00 86.81 93 ASP A N 1
ATOM 677 C CA . ASP A 1 93 ? 2.200 6.462 -9.895 1.00 86.81 93 ASP A CA 1
ATOM 678 C C . ASP A 1 93 ? 2.828 7.861 -9.731 1.00 86.81 93 ASP A C 1
ATOM 680 O O . ASP A 1 93 ? 2.601 8.559 -8.740 1.00 86.81 93 ASP A O 1
ATOM 684 N N . GLY A 1 94 ? 3.666 8.250 -10.699 1.00 88.62 94 GLY A N 1
ATOM 685 C CA . GLY A 1 94 ? 4.350 9.546 -10.725 1.00 88.62 94 GLY A CA 1
ATOM 686 C C . GLY A 1 94 ? 5.465 9.698 -9.689 1.00 88.62 94 GLY A C 1
ATOM 687 O O . GLY A 1 94 ? 5.840 10.820 -9.356 1.00 88.62 94 GLY A O 1
ATOM 688 N N . GLN A 1 95 ? 5.956 8.604 -9.099 1.00 90.94 95 GLN A N 1
ATOM 689 C CA . GLN A 1 95 ? 7.100 8.624 -8.188 1.00 90.94 95 GLN A CA 1
ATOM 690 C C . GLN A 1 95 ? 8.296 7.897 -8.800 1.00 90.94 95 GLN A C 1
ATOM 692 O O . GLN A 1 95 ? 8.111 6.803 -9.333 1.00 90.94 95 GLN A O 1
ATOM 697 N N . PRO A 1 96 ? 9.517 8.448 -8.684 1.00 93.50 96 PRO A N 1
ATOM 698 C CA . PRO A 1 96 ? 10.698 7.865 -9.303 1.00 93.50 96 PRO A CA 1
ATOM 699 C C . PRO A 1 96 ? 11.050 6.516 -8.670 1.00 93.50 96 PRO A C 1
ATOM 701 O O . PRO A 1 96 ? 11.099 6.366 -7.446 1.00 93.50 96 PRO A O 1
ATOM 704 N N . VAL A 1 97 ? 11.333 5.534 -9.520 1.00 91.62 97 VAL A N 1
ATOM 705 C CA . VAL A 1 97 ? 11.704 4.169 -9.149 1.00 91.62 97 VAL A CA 1
ATOM 706 C C . VAL A 1 97 ? 12.960 3.760 -9.928 1.00 91.62 97 VAL A C 1
ATOM 708 O O . VAL A 1 97 ? 13.008 3.946 -11.146 1.00 91.62 97 VAL A O 1
ATOM 711 N N . PRO A 1 98 ? 13.987 3.188 -9.266 1.00 92.50 98 PRO A N 1
ATOM 712 C CA . PRO A 1 98 ? 15.205 2.755 -9.945 1.00 92.50 98 PRO A CA 1
ATOM 713 C C . PRO A 1 98 ? 14.922 1.793 -11.100 1.00 92.50 98 PRO A C 1
ATOM 715 O O . PRO A 1 98 ? 14.089 0.895 -10.968 1.00 92.50 98 PRO A O 1
ATOM 718 N N . ALA A 1 99 ? 15.679 1.935 -12.188 1.00 92.44 99 ALA A N 1
ATOM 719 C CA . ALA A 1 99 ? 15.523 1.172 -13.426 1.00 92.44 99 ALA A CA 1
ATOM 720 C C . ALA A 1 99 ? 15.426 -0.348 -13.203 1.00 92.44 99 ALA A C 1
ATOM 722 O O . ALA A 1 99 ? 14.547 -1.018 -13.742 1.00 92.44 99 ALA A O 1
ATOM 723 N N . VAL A 1 100 ? 16.280 -0.883 -12.322 1.00 91.06 100 VAL A N 1
ATOM 724 C CA . VAL A 1 100 ? 16.275 -2.301 -11.929 1.00 91.06 100 VAL A CA 1
ATOM 725 C C . VAL A 1 100 ? 14.916 -2.719 -11.368 1.00 91.06 100 VAL A C 1
ATOM 727 O O . VAL A 1 100 ? 14.375 -3.742 -11.768 1.00 91.06 100 VAL A O 1
ATOM 730 N N . LEU A 1 101 ? 14.327 -1.919 -10.477 1.00 88.75 101 LEU A N 1
ATOM 731 C CA . LEU A 1 101 ? 13.053 -2.252 -9.843 1.00 88.75 101 LEU A CA 1
ATOM 732 C C . LEU A 1 101 ? 11.871 -2.110 -10.816 1.00 88.75 101 LEU A C 1
ATOM 734 O O . LEU A 1 101 ? 10.917 -2.877 -10.723 1.00 88.75 101 LEU A O 1
ATOM 738 N N . VAL A 1 102 ? 11.945 -1.178 -11.770 1.00 89.31 102 VAL A N 1
ATOM 739 C CA . VAL A 1 102 ? 10.961 -1.039 -12.858 1.00 89.31 102 VAL A CA 1
ATOM 740 C C . VAL A 1 102 ? 10.975 -2.259 -13.781 1.00 89.31 102 VAL A C 1
ATOM 742 O O . VAL A 1 102 ? 9.914 -2.781 -14.118 1.00 89.31 102 VAL A O 1
ATOM 745 N N . ARG A 1 103 ? 12.159 -2.763 -14.149 1.00 89.94 103 ARG A N 1
ATOM 746 C CA . ARG A 1 103 ? 12.283 -3.999 -14.939 1.00 89.94 103 ARG A CA 1
ATOM 747 C C . ARG A 1 103 ? 11.759 -5.212 -14.183 1.00 89.94 103 ARG A C 1
ATOM 749 O O . ARG A 1 103 ? 10.961 -5.971 -14.725 1.00 89.94 103 ARG A O 1
ATOM 756 N N . GLU A 1 104 ? 12.138 -5.359 -12.916 1.00 88.31 104 GLU A N 1
ATOM 757 C CA . GLU A 1 104 ? 11.626 -6.444 -12.076 1.00 88.31 104 GLU A CA 1
ATOM 758 C C . GLU A 1 104 ? 10.098 -6.388 -11.951 1.00 88.31 104 GLU A C 1
ATOM 760 O O . GLU A 1 104 ? 9.443 -7.422 -12.067 1.00 88.31 104 GLU A O 1
ATOM 765 N N . LEU A 1 105 ? 9.503 -5.199 -11.798 1.00 84.69 105 LEU A N 1
ATOM 766 C CA . LEU A 1 105 ? 8.049 -5.015 -11.856 1.00 84.69 105 LEU A CA 1
ATOM 767 C C . LEU A 1 105 ? 7.457 -5.454 -13.195 1.00 84.69 105 LEU A C 1
ATOM 769 O O . LEU A 1 105 ? 6.448 -6.154 -13.201 1.00 84.69 105 LEU A O 1
ATOM 773 N N . ALA A 1 106 ? 8.061 -5.049 -14.312 1.00 85.44 106 ALA A N 1
ATOM 774 C CA . ALA A 1 106 ? 7.574 -5.391 -15.642 1.00 85.44 106 ALA A CA 1
ATOM 775 C C . ALA A 1 106 ? 7.573 -6.909 -15.871 1.00 85.44 106 ALA A C 1
ATOM 777 O O . ALA A 1 106 ? 6.574 -7.455 -16.337 1.00 85.44 106 ALA A O 1
ATOM 778 N N . HIS A 1 107 ? 8.635 -7.608 -15.466 1.00 84.44 107 HIS A N 1
ATOM 779 C CA . HIS A 1 107 ? 8.689 -9.070 -15.523 1.00 84.44 107 HIS A CA 1
ATOM 780 C C . HIS A 1 107 ? 7.690 -9.720 -14.566 1.00 84.44 107 HIS A C 1
ATOM 782 O O . HIS A 1 107 ? 6.942 -10.617 -14.950 1.00 84.44 107 HIS A O 1
ATOM 788 N N . THR A 1 108 ? 7.641 -9.240 -13.325 1.00 79.75 108 THR A N 1
ATOM 789 C CA . THR A 1 108 ? 6.770 -9.777 -12.276 1.00 79.75 108 THR A CA 1
ATOM 790 C C . THR A 1 108 ? 5.298 -9.647 -12.649 1.00 79.75 108 THR A C 1
ATOM 792 O O . THR A 1 108 ? 4.527 -10.578 -12.471 1.00 79.75 108 THR A O 1
ATOM 795 N N . LEU A 1 109 ? 4.875 -8.510 -13.193 1.00 77.81 109 LEU A N 1
ATOM 796 C CA . LEU A 1 109 ? 3.480 -8.284 -13.566 1.00 77.81 109 LEU A CA 1
ATOM 797 C C . LEU A 1 109 ? 3.125 -8.878 -14.940 1.00 77.81 109 LEU A C 1
ATOM 799 O O . LEU A 1 109 ? 1.959 -8.839 -15.324 1.00 77.81 109 LEU A O 1
ATOM 803 N N . GLY A 1 110 ? 4.089 -9.474 -15.650 1.00 79.81 110 GLY A N 1
ATOM 804 C CA . GLY A 1 110 ? 3.888 -10.060 -16.978 1.00 79.81 110 GLY A CA 1
ATOM 805 C C . GLY A 1 110 ? 3.764 -9.025 -18.100 1.00 79.81 110 GLY A C 1
ATOM 806 O O . GLY A 1 110 ? 3.198 -9.330 -19.144 1.00 79.81 110 GLY A O 1
ATOM 807 N N . LEU A 1 111 ? 4.272 -7.807 -17.889 1.00 80.56 111 LEU A N 1
ATOM 808 C CA . LEU A 1 111 ? 4.347 -6.757 -18.912 1.00 80.56 111 LEU A CA 1
ATOM 809 C C . LEU A 1 111 ? 5.477 -7.024 -19.921 1.00 80.56 111 LEU A C 1
ATOM 811 O O . LEU A 1 111 ? 5.405 -6.553 -21.051 1.00 80.56 111 LEU A O 1
ATOM 815 N N . LEU A 1 112 ? 6.512 -7.771 -19.513 1.00 79.62 112 LEU A N 1
ATOM 816 C CA . LEU A 1 112 ? 7.628 -8.211 -20.354 1.00 79.62 112 LEU A CA 1
ATOM 817 C C . LEU A 1 112 ? 7.982 -9.682 -20.073 1.00 79.62 112 LEU A C 1
ATOM 819 O O . LEU A 1 112 ? 7.932 -10.099 -18.910 1.00 79.62 112 LEU A O 1
ATOM 823 N N . PRO A 1 113 ? 8.403 -10.462 -21.088 1.00 76.69 113 PRO A N 1
ATOM 824 C CA . PRO A 1 113 ? 8.882 -11.828 -20.882 1.00 76.69 113 PRO A CA 1
ATOM 825 C C . PRO A 1 113 ? 10.133 -11.832 -19.996 1.00 76.69 113 PRO A C 1
ATOM 827 O O . PRO A 1 113 ? 10.956 -10.919 -20.067 1.00 76.69 113 PRO A O 1
ATOM 830 N N . ARG A 1 114 ? 10.274 -12.843 -19.131 1.00 75.19 114 ARG A N 1
ATOM 831 C CA . ARG A 1 114 ? 11.461 -12.978 -18.275 1.00 75.19 114 ARG A CA 1
ATOM 832 C C . ARG A 1 114 ? 12.630 -13.516 -19.116 1.00 75.19 114 ARG A C 1
ATOM 834 O O . ARG A 1 114 ? 12.417 -14.513 -19.800 1.00 75.19 114 ARG A O 1
ATOM 841 N N . PRO A 1 115 ? 13.842 -12.934 -19.040 1.00 68.06 115 PRO A N 1
ATOM 842 C CA . PRO A 1 115 ? 14.978 -13.350 -19.873 1.00 68.06 115 PRO A CA 1
ATOM 843 C C . PRO A 1 115 ? 15.372 -14.826 -19.709 1.00 68.06 115 PRO A C 1
ATOM 845 O O . PRO A 1 115 ? 15.822 -15.441 -20.666 1.00 68.06 115 PRO A O 1
ATOM 848 N N . ASP A 1 116 ? 15.150 -15.392 -18.515 1.00 65.06 116 ASP A N 1
ATOM 849 C CA . ASP A 1 116 ? 15.483 -16.784 -18.174 1.00 65.06 116 ASP A CA 1
ATOM 850 C C . ASP A 1 116 ? 14.257 -17.715 -18.130 1.00 65.06 116 ASP A C 1
ATOM 852 O O . ASP A 1 116 ? 14.337 -18.826 -17.598 1.00 65.06 116 ASP A O 1
ATOM 856 N N . ALA A 1 117 ? 13.085 -17.274 -18.606 1.00 56.72 117 ALA A N 1
ATOM 857 C CA . ALA A 1 117 ? 11.952 -18.188 -18.715 1.00 56.72 117 ALA A CA 1
ATOM 858 C C . ALA A 1 117 ? 12.270 -19.231 -19.798 1.00 56.72 117 ALA A C 1
ATOM 860 O O . ALA A 1 117 ? 12.651 -18.831 -20.900 1.00 56.72 117 ALA A O 1
ATOM 861 N N . PRO A 1 118 ? 12.118 -20.544 -19.529 1.00 50.53 118 PRO A N 1
ATOM 862 C CA . PRO A 1 118 ? 12.172 -21.523 -20.600 1.00 50.53 118 PRO A CA 1
ATOM 863 C C . PRO A 1 118 ? 11.121 -21.116 -21.628 1.00 50.53 118 PRO A C 1
ATOM 865 O O . PRO A 1 118 ? 9.969 -20.863 -21.264 1.00 50.53 118 PRO A O 1
ATOM 868 N N . GLU A 1 119 ? 11.564 -20.984 -22.875 1.00 46.41 119 GLU A N 1
ATOM 869 C CA . GLU A 1 119 ? 10.728 -20.684 -24.029 1.00 46.41 119 GLU A CA 1
ATOM 870 C C . GLU A 1 119 ? 9.491 -21.583 -23.933 1.00 46.41 119 GLU A C 1
ATOM 872 O O . GLU A 1 119 ? 9.598 -22.814 -23.922 1.00 46.41 119 GLU A O 1
ATOM 877 N N . ALA A 1 120 ? 8.324 -20.973 -23.693 1.00 51.84 120 ALA A N 1
ATOM 878 C CA . ALA A 1 120 ? 7.079 -21.724 -23.667 1.00 51.84 120 ALA A CA 1
ATOM 879 C C . ALA A 1 120 ? 7.002 -22.456 -25.011 1.00 51.84 120 ALA A C 1
ATOM 881 O O . ALA A 1 120 ? 7.273 -21.809 -26.024 1.00 51.84 120 ALA A O 1
ATOM 882 N N . PRO A 1 121 ? 6.704 -23.769 -25.039 1.00 43.16 121 PRO A N 1
ATOM 883 C CA . PRO A 1 121 ? 6.767 -24.526 -26.275 1.00 43.16 121 PRO A CA 1
ATOM 884 C C . PRO A 1 121 ? 5.884 -23.824 -27.297 1.00 43.16 121 PRO A C 1
ATOM 886 O O . PRO A 1 121 ? 4.676 -23.669 -27.087 1.00 43.16 121 PRO A O 1
ATOM 889 N N . GLU A 1 122 ? 6.524 -23.344 -28.361 1.00 41.78 122 GLU A N 1
ATOM 890 C CA . GLU A 1 122 ? 5.850 -22.768 -29.505 1.00 41.78 122 GLU A CA 1
ATOM 891 C C . GLU A 1 122 ? 4.844 -23.816 -29.966 1.00 41.78 122 GLU A C 1
ATOM 893 O O . GLU A 1 122 ? 5.197 -24.932 -30.350 1.00 41.78 122 GLU A O 1
ATOM 898 N N . THR A 1 123 ? 3.560 -23.499 -29.840 1.00 40.19 123 THR A N 1
ATOM 899 C CA . THR A 1 123 ? 2.520 -24.319 -30.445 1.00 40.19 123 THR A CA 1
ATOM 900 C C . THR A 1 123 ? 2.611 -24.039 -31.935 1.00 40.19 123 THR A C 1
ATOM 902 O O . THR A 1 123 ? 1.945 -23.145 -32.457 1.00 40.19 123 THR A O 1
ATOM 905 N N . GLU A 1 124 ? 3.505 -24.773 -32.602 1.00 38.75 124 GLU A N 1
ATOM 906 C CA . GLU A 1 124 ? 3.566 -24.886 -34.052 1.00 38.75 124 GLU A CA 1
ATOM 907 C C . GLU A 1 124 ? 2.173 -25.288 -34.538 1.00 38.75 124 GLU A C 1
ATOM 909 O O . GLU A 1 124 ? 1.778 -26.453 -34.531 1.00 38.75 124 GLU A O 1
ATOM 914 N N . THR A 1 125 ? 1.378 -24.293 -34.921 1.00 37.47 125 THR A N 1
ATOM 915 C CA . THR A 1 125 ? 0.095 -24.524 -35.569 1.00 37.47 125 THR A CA 1
ATOM 916 C C . THR A 1 125 ? 0.388 -24.658 -37.054 1.00 37.47 125 THR A C 1
ATOM 918 O O . THR A 1 125 ? 0.290 -23.696 -37.813 1.00 37.47 125 THR A O 1
ATOM 921 N N . TYR A 1 126 ? 0.811 -25.855 -37.459 1.00 37.09 126 TYR A N 1
ATOM 922 C CA . TYR A 1 126 ? 0.825 -26.264 -38.856 1.00 37.09 126 TYR A CA 1
ATOM 923 C C . TYR A 1 126 ? -0.379 -27.165 -39.136 1.00 37.09 126 TYR A C 1
ATOM 925 O O . TYR A 1 126 ? -0.448 -28.278 -38.627 1.00 37.09 126 TYR A O 1
ATOM 933 N N . GLY A 1 127 ? -1.271 -26.681 -40.002 1.00 31.12 127 GLY A N 1
ATOM 934 C CA . GLY A 1 127 ? -2.033 -27.516 -40.933 1.00 31.12 127 GLY A CA 1
ATOM 935 C C . GLY A 1 127 ? -3.257 -28.241 -40.382 1.00 31.12 127 GLY A C 1
ATOM 936 O O . GLY A 1 127 ? -3.177 -29.149 -39.569 1.00 31.12 127 GLY A O 1
ATOM 937 N N . ASP A 1 128 ? -4.394 -27.841 -40.922 1.00 53.28 128 ASP A N 1
ATOM 938 C CA . ASP A 1 128 ? -5.770 -28.263 -40.715 1.00 53.28 128 ASP A CA 1
ATOM 939 C C . ASP A 1 128 ? -6.063 -29.743 -41.032 1.00 53.28 128 ASP A C 1
ATOM 941 O O . ASP A 1 128 ? -5.536 -30.295 -41.990 1.00 53.28 128 ASP A O 1
ATOM 945 N N . THR A 1 129 ? -6.948 -30.377 -40.243 1.00 30.42 129 THR A N 1
ATOM 946 C CA . THR A 1 129 ? -8.120 -31.181 -40.680 1.00 30.42 129 THR A CA 1
ATOM 947 C C . THR A 1 129 ? -8.789 -31.860 -39.466 1.00 30.42 129 THR A C 1
ATOM 949 O O . THR A 1 129 ? -8.149 -32.571 -38.702 1.00 30.42 129 THR A O 1
ATOM 952 N N . THR A 1 130 ? -10.086 -31.566 -39.303 1.00 41.47 130 THR A N 1
ATOM 953 C CA . THR A 1 130 ? -11.167 -32.240 -38.542 1.00 41.47 130 THR A CA 1
ATOM 954 C C . THR A 1 130 ? -10.823 -33.382 -37.572 1.00 41.47 130 THR A C 1
ATOM 956 O O . THR A 1 130 ? -10.341 -34.421 -38.002 1.00 41.47 130 THR A O 1
ATOM 959 N N . GLU A 1 131 ? -11.272 -33.283 -36.312 1.00 33.09 131 GLU A N 1
ATOM 960 C CA . GLU A 1 131 ? -12.491 -33.943 -35.786 1.00 33.09 131 GLU A CA 1
ATOM 961 C C . GLU A 1 131 ? -12.625 -33.693 -34.263 1.00 33.09 131 GLU A C 1
ATOM 963 O O . GLU A 1 131 ? -11.641 -33.559 -33.543 1.00 33.09 131 GLU A O 1
ATOM 968 N N . ASN A 1 132 ? -13.866 -33.559 -33.789 1.00 43.44 132 ASN A N 1
ATOM 969 C CA . ASN A 1 132 ? -14.260 -33.212 -32.420 1.00 43.44 132 ASN A CA 1
ATOM 970 C C . ASN A 1 132 ? -13.599 -34.065 -31.320 1.00 43.44 132 ASN A C 1
ATOM 972 O O . ASN A 1 132 ? -13.856 -35.263 -31.220 1.00 43.44 132 ASN A O 1
ATOM 976 N N . ALA A 1 133 ? -12.943 -33.402 -30.368 1.00 34.88 133 ALA A N 1
ATOM 977 C CA . ALA A 1 133 ? -12.884 -33.852 -28.981 1.00 34.88 133 ALA A CA 1
ATOM 978 C C . ALA A 1 133 ? -12.942 -32.628 -28.062 1.00 34.88 133 ALA A C 1
ATOM 980 O O . ALA A 1 13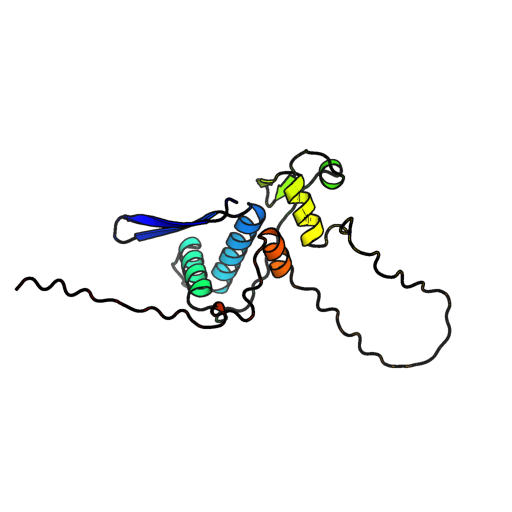3 ? -12.056 -31.776 -28.066 1.00 34.88 133 ALA A O 1
ATOM 981 N N . SER A 1 134 ? -14.030 -32.523 -27.303 1.00 38.19 134 SER A N 1
ATOM 982 C CA . SER A 1 134 ? -14.226 -31.514 -26.269 1.00 38.19 134 SER A CA 1
ATOM 983 C C . SER A 1 134 ? -13.170 -31.688 -25.178 1.00 38.19 134 SER A C 1
ATOM 985 O O . SER A 1 134 ? -13.301 -32.550 -24.313 1.00 38.19 134 SER A O 1
ATOM 987 N N . VAL A 1 135 ? -12.122 -30.871 -25.224 1.00 37.8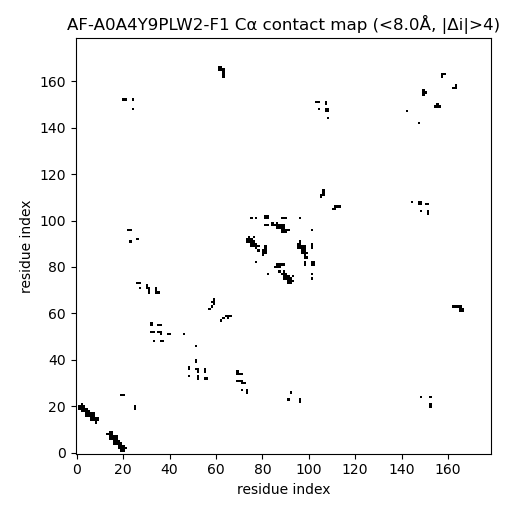1 135 VAL A N 1
ATOM 988 C CA . VAL A 1 135 ? -11.228 -30.643 -24.090 1.00 37.81 135 VAL A CA 1
ATOM 989 C C . VAL A 1 135 ? -11.647 -29.308 -23.494 1.00 37.81 135 VAL A C 1
ATOM 991 O O . VAL A 1 135 ? -11.467 -28.261 -24.116 1.00 37.81 135 VAL A O 1
ATOM 994 N N . GLU A 1 136 ? -12.267 -29.347 -22.315 1.00 33.59 136 GLU A N 1
ATOM 995 C CA . GLU A 1 136 ? -12.426 -28.148 -21.494 1.00 33.59 136 GLU A CA 1
ATOM 996 C C . GLU A 1 136 ? -11.032 -27.545 -21.279 1.00 33.59 136 GLU A C 1
ATOM 998 O O . GLU A 1 136 ? -10.134 -28.257 -20.814 1.00 33.59 136 GLU A O 1
ATOM 1003 N N . PRO A 1 137 ? -10.795 -26.268 -21.625 1.00 37.09 137 PRO A N 1
ATOM 1004 C CA . PRO A 1 137 ? -9.516 -25.662 -21.333 1.00 37.09 137 PRO A CA 1
ATOM 1005 C C . PRO A 1 137 ? -9.418 -25.551 -19.814 1.00 37.09 137 PRO A C 1
ATOM 1007 O O . PRO A 1 137 ? -10.123 -24.761 -19.185 1.00 37.09 137 PRO A O 1
ATOM 1010 N N . ALA A 1 138 ? -8.536 -26.358 -19.223 1.00 36.22 138 ALA A N 1
ATOM 1011 C CA . ALA A 1 138 ? -8.007 -26.092 -17.902 1.00 36.22 138 ALA A CA 1
ATOM 1012 C C . ALA A 1 138 ? -7.419 -24.682 -17.958 1.00 36.22 138 ALA A C 1
ATOM 1014 O O . ALA A 1 138 ? -6.357 -24.459 -18.541 1.00 36.22 138 ALA A O 1
ATOM 1015 N N . ALA A 1 139 ? -8.166 -23.714 -17.427 1.00 34.03 139 ALA A N 1
ATOM 1016 C CA . ALA A 1 139 ? -7.685 -22.365 -17.245 1.00 34.03 139 ALA A CA 1
ATOM 1017 C C . ALA A 1 139 ? -6.385 -22.480 -16.451 1.00 34.03 139 ALA A C 1
ATOM 1019 O O . ALA A 1 139 ? -6.397 -22.858 -15.279 1.00 34.03 139 ALA A O 1
ATOM 1020 N N . VAL A 1 140 ? -5.258 -22.199 -17.105 1.00 33.03 140 VAL A N 1
ATOM 1021 C CA . VAL A 1 140 ? -4.013 -21.894 -16.413 1.00 33.03 140 VAL A CA 1
ATOM 1022 C C . VAL A 1 140 ? -4.376 -20.716 -15.523 1.00 33.03 140 VAL A C 1
ATOM 1024 O O . VAL A 1 140 ? -4.570 -19.607 -16.020 1.00 33.03 140 VAL A O 1
ATOM 1027 N N . ALA A 1 141 ? -4.623 -20.983 -14.240 1.00 38.06 141 ALA A N 1
ATOM 1028 C CA . ALA A 1 141 ? -5.033 -19.977 -13.281 1.00 38.06 141 ALA A CA 1
ATOM 1029 C C . ALA A 1 141 ? -3.878 -18.985 -13.182 1.00 38.06 141 ALA A C 1
ATOM 1031 O O . ALA A 1 141 ? -2.879 -19.227 -12.509 1.00 38.06 141 ALA A O 1
ATOM 1032 N N . MET A 1 142 ? -3.980 -17.913 -13.961 1.00 42.34 142 MET A N 1
ATOM 1033 C CA . MET A 1 142 ? -3.004 -16.848 -13.998 1.00 42.34 142 MET A CA 1
ATOM 1034 C C . MET A 1 142 ? -2.992 -16.260 -12.591 1.00 42.34 142 MET A C 1
ATOM 1036 O O . MET A 1 142 ? -3.972 -15.646 -12.170 1.00 42.34 142 MET A O 1
ATOM 1040 N N . GLU A 1 143 ? -1.940 -16.556 -11.826 1.00 48.75 143 GLU A N 1
ATOM 1041 C CA . GLU A 1 143 ? -1.849 -16.127 -10.434 1.00 48.75 143 GLU A CA 1
ATOM 1042 C C . GLU A 1 143 ? -2.081 -14.611 -10.361 1.00 48.75 143 GLU A C 1
ATOM 1044 O O . GLU A 1 143 ? -1.515 -13.873 -11.183 1.00 48.75 143 GLU A O 1
ATOM 1049 N N . PRO A 1 144 ? -2.951 -14.130 -9.451 1.00 59.53 144 PRO A N 1
ATOM 1050 C CA . PRO A 1 144 ? -3.320 -12.728 -9.430 1.00 59.53 144 PRO A CA 1
ATOM 1051 C C . PRO A 1 144 ? -2.068 -11.861 -9.237 1.00 59.53 144 PRO A C 1
ATOM 1053 O O . PRO A 1 144 ? -1.159 -12.240 -8.494 1.00 59.53 144 PRO A O 1
ATOM 1056 N N . PRO A 1 145 ? -2.018 -10.664 -9.844 1.00 60.34 145 PRO A N 1
ATOM 1057 C CA . PRO A 1 145 ? -0.844 -9.786 -9.806 1.00 60.34 145 PRO A CA 1
ATOM 1058 C C . PRO A 1 145 ? -0.377 -9.443 -8.380 1.00 60.34 145 PRO A C 1
ATOM 1060 O O . PRO A 1 145 ? 0.797 -9.147 -8.172 1.00 60.34 145 PRO A O 1
ATOM 1063 N N . ALA A 1 146 ? -1.266 -9.541 -7.385 1.00 57.50 146 ALA A N 1
ATOM 1064 C CA . ALA A 1 146 ? -0.935 -9.410 -5.969 1.00 57.50 146 ALA A CA 1
ATOM 1065 C C . ALA A 1 146 ? 0.062 -10.476 -5.467 1.00 57.50 146 ALA A C 1
ATOM 1067 O O . ALA A 1 146 ? 0.974 -10.133 -4.717 1.00 57.50 146 ALA A O 1
ATOM 1068 N N . GLY A 1 147 ? -0.077 -11.738 -5.897 1.00 57.41 147 GLY A N 1
ATOM 1069 C CA . GLY A 1 147 ? 0.877 -12.807 -5.573 1.00 57.41 147 GLY A CA 1
ATOM 1070 C C . GLY A 1 147 ? 2.252 -12.514 -6.167 1.00 57.41 147 GLY A C 1
ATOM 1071 O O . GLY A 1 147 ? 3.261 -12.560 -5.474 1.00 57.41 147 GLY A O 1
ATOM 1072 N N . ARG A 1 148 ? 2.273 -12.024 -7.408 1.00 65.50 148 ARG A N 1
ATOM 1073 C CA . ARG A 1 148 ? 3.517 -11.657 -8.092 1.00 65.50 148 ARG A CA 1
ATOM 1074 C C . ARG A 1 148 ? 4.216 -10.460 -7.425 1.00 65.50 148 ARG A C 1
ATOM 1076 O O . ARG A 1 148 ? 5.423 -10.473 -7.212 1.00 65.50 148 ARG A O 1
ATOM 1083 N N . LEU A 1 149 ? 3.479 -9.438 -6.980 1.00 64.75 149 LEU A N 1
ATOM 1084 C CA . LEU A 1 149 ? 4.042 -8.340 -6.169 1.00 64.75 149 LEU A CA 1
ATOM 1085 C C . LEU A 1 149 ? 4.655 -8.824 -4.840 1.00 64.75 149 LEU A C 1
ATOM 1087 O O . LEU A 1 149 ? 5.611 -8.216 -4.348 1.00 64.75 149 LEU A O 1
ATOM 1091 N N . ALA A 1 150 ? 4.144 -9.912 -4.262 1.00 62.88 150 ALA A N 1
ATOM 1092 C CA . ALA A 1 150 ? 4.733 -10.526 -3.076 1.00 62.88 150 ALA A CA 1
ATOM 1093 C C . ALA A 1 150 ? 6.110 -11.153 -3.381 1.00 62.88 150 ALA A C 1
ATOM 1095 O O . ALA A 1 150 ? 7.016 -11.052 -2.546 1.00 62.88 150 ALA A O 1
ATOM 1096 N N . ASP A 1 151 ? 6.323 -11.674 -4.593 1.00 66.50 151 ASP A N 1
ATOM 1097 C CA . ASP A 1 151 ? 7.624 -12.189 -5.043 1.00 66.50 151 ASP A CA 1
ATOM 1098 C C . ASP A 1 151 ? 8.692 -11.091 -5.114 1.00 66.50 151 ASP A C 1
ATOM 1100 O O . ASP A 1 151 ? 9.827 -11.307 -4.681 1.00 66.50 151 ASP A O 1
ATOM 1104 N N . LEU A 1 152 ? 8.335 -9.869 -5.541 1.00 65.75 152 LEU A N 1
ATOM 1105 C CA . LEU A 1 152 ? 9.245 -8.709 -5.464 1.00 65.75 152 LEU A CA 1
ATOM 1106 C C . LEU A 1 152 ? 9.675 -8.427 -4.027 1.00 65.75 152 LEU A C 1
ATOM 1108 O O . LEU A 1 152 ? 10.810 -8.017 -3.749 1.00 65.75 152 LEU A O 1
ATOM 1112 N N . LEU A 1 153 ? 8.761 -8.646 -3.085 1.00 65.12 153 LEU A N 1
ATOM 1113 C CA . LEU A 1 153 ? 9.045 -8.554 -1.666 1.00 65.12 153 LEU A CA 1
ATOM 1114 C C . LEU A 1 153 ? 9.777 -9.783 -1.103 1.00 65.12 153 LEU A C 1
ATOM 1116 O O . LEU A 1 153 ? 10.043 -9.814 0.104 1.00 65.12 153 LEU A O 1
ATOM 1120 N N . GLY A 1 154 ? 10.136 -10.775 -1.923 1.00 62.00 154 GLY A N 1
ATOM 1121 C CA . GLY A 1 154 ? 10.645 -12.066 -1.455 1.00 62.00 154 GLY A CA 1
ATOM 1122 C C . GLY A 1 154 ? 9.771 -12.655 -0.344 1.00 62.00 154 GLY A C 1
ATOM 1123 O O . GLY A 1 154 ? 10.291 -13.320 0.557 1.00 62.00 154 GLY A O 1
ATOM 1124 N N . LEU A 1 155 ? 8.476 -12.314 -0.330 1.00 58.44 155 LEU A N 1
ATOM 1125 C CA . LEU A 1 155 ? 7.555 -12.792 0.683 1.00 58.44 155 LEU A CA 1
ATOM 1126 C C . LEU A 1 155 ? 7.303 -14.252 0.377 1.00 58.44 155 LEU A C 1
ATOM 1128 O O . LEU A 1 155 ? 6.838 -14.611 -0.699 1.00 58.44 155 LEU A O 1
ATOM 1132 N N . ARG A 1 156 ? 7.605 -15.105 1.349 1.00 56.19 156 ARG A N 1
ATOM 1133 C CA . ARG A 1 156 ? 7.116 -16.474 1.292 1.00 56.19 156 ARG A CA 1
ATOM 1134 C C . ARG A 1 156 ? 5.603 -16.424 1.388 1.00 56.19 156 ARG A C 1
ATOM 1136 O O . ARG A 1 156 ? 5.071 -15.669 2.206 1.00 56.19 156 ARG A O 1
ATOM 1143 N N . THR A 1 157 ? 4.934 -17.240 0.578 1.00 57.56 157 THR A N 1
ATOM 1144 C CA . THR A 1 157 ? 3.494 -17.418 0.720 1.00 57.56 157 THR A CA 1
ATOM 1145 C C . THR A 1 157 ? 3.174 -17.763 2.171 1.00 57.56 157 THR A C 1
ATOM 1147 O O . THR A 1 157 ? 3.799 -18.628 2.788 1.00 57.56 157 THR A O 1
ATOM 1150 N N . ILE A 1 158 ? 2.229 -17.019 2.732 1.00 59.06 158 ILE A N 1
ATOM 1151 C CA . ILE A 1 158 ? 1.686 -17.274 4.064 1.00 59.06 158 ILE A CA 1
ATOM 1152 C C . ILE A 1 158 ? 0.531 -18.281 3.998 1.00 59.06 158 ILE A C 1
ATOM 1154 O O . ILE A 1 158 ? -0.005 -18.658 5.041 1.00 59.06 158 ILE A O 1
ATOM 1158 N N . ALA A 1 159 ? 0.156 -18.732 2.792 1.00 50.59 159 ALA A N 1
ATOM 1159 C CA . ALA A 1 159 ? -0.816 -19.798 2.600 1.00 50.59 159 ALA A CA 1
ATOM 1160 C C . ALA A 1 159 ? -0.324 -21.067 3.314 1.00 50.59 159 ALA A C 1
ATOM 1162 O O . ALA A 1 159 ? 0.781 -21.544 3.070 1.00 50.59 159 ALA A O 1
ATOM 1163 N N . GLY A 1 160 ? -1.133 -21.580 4.244 1.00 47.91 160 GLY A N 1
ATOM 1164 C CA . GLY A 1 160 ? -0.758 -22.709 5.104 1.00 47.91 160 GLY A CA 1
ATOM 1165 C C . GLY A 1 160 ? 0.018 -22.340 6.377 1.00 47.91 160 GLY A C 1
ATOM 1166 O O . GLY A 1 160 ? 0.398 -23.237 7.124 1.00 47.91 160 GLY A O 1
ATOM 1167 N N . THR A 1 161 ? 0.237 -21.052 6.665 1.00 52.97 161 THR A N 1
ATOM 1168 C CA . THR A 1 161 ? 0.798 -20.586 7.949 1.00 52.97 161 THR A CA 1
ATOM 1169 C C . THR A 1 161 ? -0.309 -20.156 8.919 1.00 52.97 161 THR A C 1
ATOM 1171 O O . THR A 1 161 ? -1.469 -20.008 8.532 1.00 52.97 161 THR A O 1
ATOM 1174 N N . SER A 1 162 ? 0.027 -19.931 10.194 1.00 48.78 162 SER A N 1
ATOM 1175 C CA . SER A 1 162 ? -0.921 -19.510 11.242 1.00 48.78 162 SER A CA 1
ATOM 1176 C C . SER A 1 162 ? -1.676 -18.209 10.935 1.00 48.78 162 SER A C 1
ATOM 1178 O O . SER A 1 162 ? -2.708 -17.971 11.550 1.00 48.78 162 SER A O 1
ATOM 1180 N N . LEU A 1 163 ? -1.236 -17.421 9.945 1.00 48.75 163 LEU A N 1
ATOM 1181 C CA . LEU A 1 163 ? -1.971 -16.270 9.401 1.00 48.75 163 LEU A CA 1
ATOM 1182 C C . LEU A 1 163 ? -3.308 -16.640 8.732 1.00 48.75 163 LEU A C 1
ATOM 1184 O O . LEU A 1 163 ? -4.126 -15.759 8.491 1.00 48.75 163 LEU A O 1
ATOM 1188 N N . ALA A 1 164 ? -3.557 -17.925 8.454 1.00 44.72 164 ALA A N 1
ATOM 1189 C CA . ALA A 1 164 ? -4.875 -18.420 8.047 1.00 44.72 164 ALA A CA 1
ATOM 1190 C C . ALA A 1 164 ? -5.903 -18.444 9.202 1.00 44.72 164 ALA A C 1
ATOM 1192 O O . ALA A 1 164 ? -7.075 -18.728 8.968 1.00 44.72 164 ALA A O 1
ATOM 1193 N N . HIS A 1 165 ? -5.473 -18.174 10.440 1.00 43.38 165 HIS A N 1
ATOM 1194 C CA . HIS A 1 165 ? -6.316 -18.136 11.633 1.00 43.38 165 HIS A CA 1
ATOM 1195 C C . HIS A 1 165 ? -6.304 -16.730 12.245 1.00 43.38 165 HIS A C 1
ATOM 1197 O O . HIS A 1 165 ? -5.326 -15.993 12.118 1.00 43.38 165 HIS A O 1
ATOM 1203 N N . LEU A 1 166 ? -7.387 -16.363 12.936 1.00 39.66 166 LEU A N 1
ATOM 1204 C CA . LEU A 1 166 ? -7.473 -15.092 13.660 1.00 39.66 166 LEU A CA 1
ATOM 1205 C C . LEU A 1 166 ? -6.348 -14.994 14.714 1.00 39.66 166 LEU A C 1
ATOM 1207 O O . LEU A 1 166 ? -6.103 -15.977 15.423 1.00 39.66 166 LEU A O 1
ATOM 1211 N N . PRO A 1 167 ? -5.680 -13.834 14.861 1.00 41.75 167 PRO A N 1
ATOM 1212 C CA . PRO A 1 167 ? -4.684 -13.643 15.906 1.00 41.75 167 PRO A CA 1
ATOM 1213 C C . PRO A 1 167 ? -5.329 -13.778 17.292 1.00 41.75 167 PRO A C 1
ATOM 1215 O O . PRO A 1 167 ? -6.341 -13.144 17.588 1.00 41.75 167 PRO A O 1
ATOM 1218 N N . GLN A 1 168 ? -4.729 -14.592 18.162 1.00 48.91 168 GLN A N 1
ATOM 1219 C CA . GLN A 1 168 ? -5.121 -14.668 19.569 1.00 48.91 168 GLN A CA 1
ATOM 1220 C C . GLN A 1 168 ? -4.419 -13.552 20.348 1.00 48.91 168 GLN A C 1
ATOM 1222 O O . GLN A 1 168 ? -3.193 -13.537 20.451 1.00 48.91 168 GLN A O 1
ATOM 1227 N N . ILE A 1 169 ? -5.193 -12.613 20.895 1.00 50.72 169 ILE A N 1
ATOM 1228 C CA . ILE A 1 169 ? -4.681 -11.530 21.741 1.00 50.72 169 ILE A CA 1
ATOM 1229 C C . ILE A 1 169 ? -4.788 -11.985 23.200 1.00 50.72 169 ILE A C 1
ATOM 1231 O O . ILE A 1 169 ? -5.887 -12.079 23.742 1.00 50.72 169 ILE A O 1
ATOM 1235 N N . ALA A 1 170 ? -3.654 -12.288 23.833 1.00 47.41 170 ALA A N 1
ATOM 1236 C CA . ALA A 1 170 ? -3.593 -12.551 25.268 1.00 47.41 170 ALA A CA 1
ATOM 1237 C C . ALA A 1 170 ? -3.331 -11.240 26.026 1.00 47.41 170 ALA A C 1
ATOM 1239 O O . ALA A 1 170 ? -2.375 -10.529 25.719 1.00 47.41 170 ALA A O 1
ATOM 1240 N N . VAL A 1 171 ? -4.165 -10.928 27.020 1.00 50.28 171 VAL A N 1
ATOM 1241 C CA . VAL A 1 171 ? -3.943 -9.815 27.955 1.00 50.28 171 VAL A CA 1
ATOM 1242 C C . VAL A 1 171 ? -3.196 -10.364 29.168 1.00 50.28 171 VAL A C 1
ATOM 1244 O O . VAL A 1 171 ? -3.677 -11.291 29.816 1.00 50.28 171 VAL A O 1
ATOM 1247 N N . VAL A 1 172 ? -2.016 -9.818 29.463 1.00 51.31 172 VAL A N 1
ATOM 1248 C CA . VAL A 1 172 ? -1.261 -10.135 30.683 1.00 51.31 172 VAL A CA 1
ATOM 1249 C C . VAL A 1 172 ? -1.511 -9.009 31.683 1.00 51.31 172 VAL A C 1
ATOM 1251 O O . VAL A 1 172 ? -0.998 -7.907 31.508 1.00 51.31 172 VAL A O 1
ATOM 1254 N N . GLU A 1 173 ? -2.322 -9.266 32.710 1.00 42.38 173 GLU A N 1
ATOM 1255 C CA . GLU A 1 173 ? -2.438 -8.366 33.861 1.00 42.38 173 GLU A CA 1
ATOM 1256 C C . GLU A 1 173 ? -1.277 -8.631 34.822 1.00 42.38 173 GLU A C 1
ATOM 1258 O O . GLU A 1 173 ? -1.278 -9.604 35.577 1.00 42.38 173 GLU A O 1
ATOM 1263 N N . GLU A 1 174 ? -0.267 -7.763 34.805 1.00 48.19 174 GLU A N 1
ATOM 1264 C CA . GLU A 1 174 ? 0.730 -7.728 35.871 1.00 48.19 174 GLU A CA 1
ATOM 1265 C C . GLU A 1 174 ? 0.154 -6.914 37.037 1.00 48.19 174 GLU A C 1
ATOM 1267 O O . GLU A 1 174 ? 0.239 -5.685 37.083 1.00 48.19 174 GLU A O 1
ATOM 1272 N N . ILE A 1 175 ? -0.491 -7.597 37.986 1.00 49.16 175 ILE A N 1
ATOM 1273 C CA . ILE A 1 175 ? -0.876 -6.980 39.258 1.00 49.16 175 ILE A CA 1
ATOM 1274 C C . ILE A 1 175 ? 0.422 -6.741 40.031 1.00 49.16 175 ILE A C 1
ATOM 1276 O O . ILE A 1 175 ? 0.929 -7.629 40.717 1.00 49.16 175 ILE A O 1
ATOM 1280 N N . SER A 1 176 ? 0.977 -5.536 39.904 1.00 53.72 176 SER A N 1
ATOM 1281 C CA . SER A 1 176 ? 2.038 -5.033 40.777 1.00 53.72 176 SER A CA 1
ATOM 1282 C C . SER A 1 176 ? 1.493 -4.944 42.209 1.00 53.72 176 SER A C 1
ATOM 1284 O O . SER A 1 176 ? 1.014 -3.899 42.650 1.00 53.72 176 SER A O 1
ATOM 1286 N N . GLY A 1 177 ? 1.535 -6.059 42.935 1.00 44.59 177 GLY A N 1
ATOM 1287 C CA . GLY A 1 177 ? 1.244 -6.113 44.358 1.00 44.59 177 GLY A CA 1
ATOM 1288 C C . GLY A 1 177 ? 2.357 -5.429 45.143 1.00 44.59 177 GLY A C 1
ATOM 1289 O O . GLY A 1 177 ? 3.432 -5.996 45.317 1.00 44.59 177 GLY A O 1
ATOM 1290 N N . GLN A 1 178 ? 2.093 -4.222 45.639 1.00 49.19 178 GLN A N 1
ATOM 1291 C CA . GLN A 1 178 ? 2.766 -3.728 46.835 1.00 49.19 178 GLN A CA 1
ATOM 1292 C C . GLN A 1 178 ? 1.889 -4.108 48.031 1.00 49.19 178 GLN A C 1
ATOM 1294 O O . GLN A 1 178 ? 0.805 -3.554 48.212 1.00 49.19 178 GLN A O 1
ATOM 1299 N N . LEU A 1 179 ? 2.337 -5.131 48.766 1.00 47.59 179 LEU A N 1
ATOM 1300 C CA . LEU A 1 179 ? 1.936 -5.395 50.150 1.00 47.59 179 LEU A CA 1
ATOM 1301 C C . LEU A 1 179 ? 2.611 -4.383 51.080 1.00 47.59 179 LEU A C 1
ATOM 1303 O O . LEU A 1 179 ? 3.785 -4.041 50.804 1.00 47.59 179 LEU A O 1
#

Foldseek 3Di:
DFWDWDWADDPPRDIDIDTDDQPLVVVVLQQQLLQQLVVPDDPPDPDDSVRSSVVVVCCCQQPPPPDDGDDGDKDKADDPCLLVDDFDWIDIPNHTDTSVVSNLLCCLQVVDPDPPDDDDPPPPPDDDDDDDDDDDPPPPPPPPSVVSVVVSVVHDDCVVPCSVDGDDDDDDDPPPDDD

Sequence (179 aa):
RDRSVRVYPGEDGMGSLSATLPLPVAQACRKALEAYAEDCRTPGDTRTKDQRMTDCLVDLILRPGSNGPVQIGLTVVAGVDTLTGGDEPGEVDGQPVPAVLVRELAHTLGLLPRPDAPEAPETETYGDTTENASVEPAAVAMEPPAGRLADLLGLRTIAGTSLAHLPQIAVVEEISGQL

Secondary structure (DSSP, 8-state):
---EEEEEE-STT-EEEEEE--HHHHHHHHHHHHHHHHHT--TT--S-HHHHHHHHHHHHHHSTTSSPPPP----EE--HHHHTT----EEETTEEE-HHHHHHHHHHTTSS--TTS---------------------------HHHHHHHHTTPPP-TTSGGGS--------------

Nearest PDB structures (foldseek):
  7ejs-assembly1_B  TM=3.017E-01  e=3.901E+00  Caenorhabditis elegans